Protein 7MBJ (pdb70)

Secondary structure (DSSP, 8-state):
--B------HHHHHHHHHHHHTSTTTTTS-HHHHHHHHHH-EEEEE-TT-EEE-TTPBP-EEEEEEES-EEEEETTEEEEEE-TT-EESHHHHHTT-B-SSEEEESS-EEEEEEEHHHHHHHH-/-BPPP--HHHHHHHHHHHHTSTTGGGS-HHHHHHHHHH-EEEEE-TT-EEE-TTSBP-EEEEEEE--EEEEETTEEEEEE-SS-EESHHHHHHT-B--SEEEESS-EEEEEEEHHHHHHHHT--

B-factor: mean 23.17, std 13.6, range [8.7, 109.11]

Structure (mmCIF, N/CA/C/O backbone):
data_7MBJ
#
_entry.id   7MBJ
#
_cell.length_a   39.198
_cell.length_b   41.855
_cell.length_c   48.312
_cell.angle_alpha   94.739
_cell.angle_beta   113.664
_cell.angle_gamma   114.027
#
_symmetry.space_group_name_H-M   'P 1'
#
loop_
_entity.id
_entity.type
_entity.pdbx_description
1 polymer 'cGMP-dependent protein kinase 1'
2 water water
#
loop_
_atom_site.group_PDB
_atom_site.id
_atom_site.type_symbol
_atom_site.label_atom_id
_atom_site.label_alt_id
_atom_site.label_comp_id
_atom_site.label_asym_id
_atom_site.label_entity_id
_atom_site.label_seq_id
_atom_site.pdbx_PDB_ins_code
_atom_site.Cartn_x
_atom_site.Cartn_y
_atom_site.Cartn_z
_atom_site.occupancy
_atom_site.B_iso_or_equiv
_atom_site.auth_seq_id
_atom_site.auth_comp_id
_atom_site.auth_asym_id
_atom_site.auth_atom_id
_atom_site.pdbx_PDB_model_num
ATOM 1 N N . GLN A 1 1 ? 3.06022 9.56379 -1.26292 1.000 54.17886 79 GLN A N 1
ATOM 2 C CA . GLN A 1 1 ? 1.99131 9.65120 -0.27578 1.000 30.83628 79 GLN A CA 1
ATOM 3 C C . GLN A 1 1 ? 0.70923 9.03065 -0.82303 1.000 50.61575 79 GLN A C 1
ATOM 4 O O . GLN A 1 1 ? -0.34447 9.66253 -0.81630 1.000 33.15260 79 GLN A O 1
ATOM 6 N N . ALA A 1 2 ? 0.81483 7.78941 -1.29658 1.000 44.99141 80 ALA A N 1
ATOM 7 C CA . ALA A 1 2 ? -0.32864 7.10114 -1.88173 1.000 40.42543 80 ALA A CA 1
ATOM 8 C C . ALA A 1 2 ? -1.46070 6.98614 -0.87066 1.000 35.08028 80 ALA A C 1
ATOM 9 O O . ALA A 1 2 ? -1.23101 6.73164 0.31399 1.000 31.35834 80 ALA A O 1
ATOM 11 N N . PHE A 1 3 ? -2.68740 7.18353 -1.34996 1.000 32.81572 81 PHE A N 1
ATOM 12 C CA . PHE A 1 3 ? -3.87817 7.13448 -0.51292 1.000 31.97422 81 PHE A CA 1
ATOM 13 C C . PHE A 1 3 ? -5.10500 7.07075 -1.41034 1.000 30.06814 81 PHE A C 1
ATOM 14 O O . PHE A 1 3 ? -5.10603 7.61018 -2.52310 1.000 29.19299 81 PHE A O 1
ATOM 22 N N . ARG A 1 4 ? -6.14534 6.40130 -0.91954 1.000 28.34882 82 ARG A N 1
ATOM 23 C CA . ARG A 1 4 ? -7.41493 6.34678 -1.63223 1.000 26.68273 82 ARG A CA 1
ATOM 24 C C . ARG A 1 4 ? -8.51580 5.97475 -0.65386 1.000 22.65911 82 ARG A C 1
ATOM 25 O O . ARG A 1 4 ? -8.35614 5.03460 0.12647 1.000 23.94633 82 ARG A O 1
ATOM 33 N N . LYS A 1 5 ? -9.63630 6.68684 -0.71011 1.000 19.39621 83 LYS A N 1
ATOM 34 C CA . LYS A 1 5 ? -10.76984 6.37047 0.14852 1.000 17.45848 83 LYS A CA 1
ATOM 35 C C . LYS A 1 5 ? -11.71442 5.40997 -0.55275 1.000 16.10006 83 LYS A C 1
ATOM 36 O O . LYS A 1 5 ? -12.09507 5.64608 -1.70892 1.000 19.20782 83 LYS A O 1
ATOM 42 N N . PHE A 1 6 ? -12.11107 4.34781 0.15035 1.000 14.51792 84 PHE A N 1
ATOM 43 C CA . PHE A 1 6 ? -13.09550 3.38993 -0.33029 1.000 14.24016 84 PHE A CA 1
ATOM 44 C C . PHE A 1 6 ? -14.35602 3.51276 0.50928 1.000 15.56931 84 PHE A C 1
ATOM 45 O O . PHE A 1 6 ? -14.31023 3.37940 1.73371 1.000 15.29842 84 PHE A O 1
ATOM 53 N N . THR A 1 7 ? -15.48230 3.72995 -0.13806 1.000 17.43919 85 THR A N 1
ATOM 54 C CA . THR A 1 7 ? -16.74077 3.90790 0.56541 1.000 19.44821 85 THR A CA 1
ATOM 55 C C . THR A 1 7 ? -17.14520 2.58596 1.20403 1.000 18.70834 85 THR A C 1
ATOM 56 O O . THR A 1 7 ? -17.00641 1.52680 0.58954 1.000 20.97584 85 THR A O 1
ATOM 60 N N . LYS A 1 8 ? -17.62286 2.63877 2.45243 1.000 17.67684 86 LYS A N 1
ATOM 61 C CA . LYS A 1 8 ? -17.95441 1.40916 3.16567 1.000 17.59149 86 LYS A CA 1
ATOM 62 C C . LYS A 1 8 ? -19.00732 1.69259 4.23336 1.000 18.39178 86 LYS A C 1
ATOM 63 O O . LYS A 1 8 ? -19.26924 2.84570 4.58497 1.000 19.56035 86 LYS A O 1
ATOM 69 N N . SER A 1 9 ? -19.61487 0.62357 4.75267 1.000 18.00347 87 SER A N 1
ATOM 70 C CA . SER A 1 9 ? -20.69796 0.77380 5.72218 1.000 17.91957 87 SER A CA 1
ATOM 71 C C . SER A 1 9 ? -20.19840 1.24988 7.09377 1.000 17.84208 87 SER A C 1
ATOM 72 O O . SER A 1 9 ? -19.02825 1.11130 7.45622 1.000 16.33776 87 SER A O 1
ATOM 75 N N . GLU A 1 10 ? -21.12457 1.82052 7.86127 1.000 18.15997 88 GLU A N 1
ATOM 76 C CA . GLU A 1 10 ? -20.80513 2.22093 9.22608 1.000 18.32267 88 GLU A CA 1
ATOM 77 C C . GLU A 1 10 ? -20.37808 1.03076 10.0672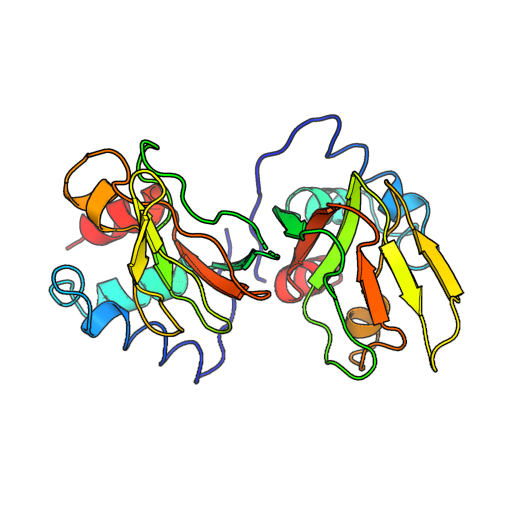5 1.000 15.98122 88 GLU A C 1
ATOM 78 O O . GLU A 1 10 ? -19.43060 1.13393 10.84527 1.000 15.70620 88 GLU A O 1
ATOM 84 N N . ARG A 1 11 ? -21.05865 -0.11097 9.92249 1.000 16.66578 89 ARG A N 1
ATOM 85 C CA . ARG A 1 11 ? -20.64056 -1.30217 10.65067 1.000 16.08309 89 ARG A CA 1
ATOM 86 C C . ARG A 1 11 ? -19.20402 -1.66592 10.30942 1.000 13.71467 89 ARG A C 1
ATOM 87 O O . ARG A 1 11 ? -18.44065 -2.05466 11.19151 1.000 12.98902 89 ARG A O 1
ATOM 95 N N . SER A 1 12 ? -18.81475 -1.55208 9.03508 1.000 13.38912 90 SER A N 1
ATOM 96 C CA . SER A 1 12 ? -17.44795 -1.90410 8.66130 1.000 13.46863 90 SER A CA 1
ATOM 97 C C . SER A 1 12 ? -16.43468 -0.92686 9.24089 1.000 12.08900 90 SER A C 1
ATOM 98 O O . SER A 1 12 ? -15.35053 -1.34002 9.66298 1.000 11.39358 90 SER A O 1
ATOM 101 N N A LYS A 1 13 ? -16.75490 0.36792 9.25888 0.472 12.06934 91 LYS A N 1
ATOM 102 N N B LYS A 1 13 ? -16.75325 0.36849 9.25755 0.528 12.11186 91 LYS A N 1
ATOM 103 C CA A LYS A 1 13 ? -15.85644 1.32799 9.89763 0.472 12.72680 91 LYS A CA 1
ATOM 104 C CA B LYS A 1 13 ? -15.85249 1.32599 9.89800 0.528 12.64481 91 LYS A CA 1
ATOM 105 C C A LYS A 1 13 ? -15.65801 1.00277 11.37176 0.472 11.39314 91 LYS A C 1
ATOM 106 C C B LYS A 1 13 ? -15.65658 1.00197 11.37266 0.528 11.28062 91 LYS A C 1
ATOM 107 O O A LYS A 1 13 ? -14.52465 1.01903 11.86945 0.472 11.34330 91 LYS A O 1
ATOM 108 O O B LYS A 1 13 ? -14.52357 1.01830 11.87150 0.528 11.28370 91 LYS A O 1
ATOM 119 N N . ASP A 1 14 ? -16.75121 0.69320 12.08062 1.000 12.04053 92 ASP A N 1
ATOM 120 C CA . ASP A 1 14 ? -16.65015 0.34704 13.49941 1.000 11.59983 92 ASP A CA 1
ATOM 121 C C . ASP A 1 14 ? -15.80770 -0.91459 13.68941 1.000 10.62145 92 ASP A C 1
ATOM 122 O O . ASP A 1 14 ? -15.01202 -1.01091 14.62985 1.000 11.66045 92 ASP A O 1
ATOM 127 N N . LEU A 1 15 ? -15.96571 -1.89566 12.80039 1.000 11.20101 93 LEU A N 1
ATOM 128 C CA . LEU A 1 15 ? -15.21377 -3.14480 12.90605 1.000 12.14653 93 LEU A CA 1
ATOM 129 C C . LEU A 1 15 ? -13.71097 -2.89413 12.75130 1.000 11.06297 93 LEU A C 1
ATOM 130 O O . LEU A 1 15 ? -12.88976 -3.46342 13.47885 1.000 11.29342 93 LEU A O 1
ATOM 135 N N . ILE A 1 16 ? -13.32906 -2.07908 11.76499 1.000 9.97854 94 ILE A N 1
ATOM 136 C CA . ILE A 1 16 ? -11.91779 -1.77033 11.55260 1.000 9.89342 94 ILE A CA 1
ATOM 137 C C . ILE A 1 16 ? -11.33713 -1.04093 12.77071 1.000 10.26127 94 ILE A C 1
ATOM 138 O O . ILE A 1 16 ? -10.23776 -1.35284 13.24029 1.000 10.91187 94 ILE A O 1
ATOM 143 N N . LYS A 1 17 ? -12.07028 -0.04976 13.28243 1.000 10.91993 95 LYS A N 1
ATOM 144 C CA A LYS A 1 17 ? -11.61852 0.66349 14.46862 0.806 12.77256 95 LYS A CA 1
ATOM 145 C CA B LYS A 1 17 ? -11.63547 0.66822 14.47774 0.194 11.89575 95 LYS A CA 1
ATOM 146 C C . LYS A 1 17 ? -11.45361 -0.27682 15.66168 1.000 12.13081 95 LYS A C 1
ATOM 147 O O . LYS A 1 17 ? -10.44452 -0.21209 16.37102 1.000 12.61358 95 LYS A O 1
ATOM 158 N N . GLU A 1 18 ? -12.42974 -1.17044 15.89520 1.000 12.75318 96 GLU A N 1
ATOM 159 C CA . GLU A 1 18 ? -12.30086 -2.11752 17.00961 1.000 13.09924 96 GLU A CA 1
ATOM 160 C C . GLU A 1 18 ? -11.07340 -3.00288 16.83799 1.000 12.87250 96 GLU A C 1
ATOM 161 O O . GLU A 1 18 ? -10.34583 -3.27924 17.81095 1.000 13.57382 96 GLU A O 1
ATOM 167 N N . ALA A 1 19 ? -10.80713 -3.42787 15.60493 1.000 12.44108 97 ALA A N 1
ATOM 168 C CA . ALA A 1 19 ? -9.66149 -4.29165 15.36575 1.000 12.85627 97 ALA A CA 1
ATOM 169 C C . ALA A 1 19 ? -8.35183 -3.56577 15.63816 1.000 12.38126 97 ALA A C 1
ATOM 170 O O . ALA A 1 19 ? -7.42583 -4.13337 16.23873 1.000 14.47682 97 ALA A O 1
ATOM 172 N N . ILE A 1 20 ? -8.24974 -2.31252 15.21503 1.000 12.23319 98 ILE A N 1
ATOM 173 C CA . ILE A 1 20 ? -7.06504 -1.49750 15.48985 1.000 13.31514 98 ILE A CA 1
ATOM 174 C C . ILE A 1 20 ? -6.87044 -1.31943 16.99183 1.000 14.66012 98 ILE A C 1
ATOM 175 O O . ILE A 1 20 ? -5.77167 -1.52905 17.52899 1.000 15.08582 98 ILE A O 1
ATOM 180 N N . LEU A 1 21 ? -7.94127 -0.96515 17.69972 1.000 13.63270 99 LEU A N 1
ATOM 181 C CA . LEU A 1 21 ? -7.84003 -0.67219 19.12886 1.000 14.21710 99 LEU A CA 1
ATOM 182 C C . LEU A 1 21 ? -7.62017 -1.92595 19.96045 1.000 16.00168 99 LEU A C 1
ATOM 183 O O . LEU A 1 21 ? -7.22779 -1.83023 21.12718 1.000 17.65675 99 LEU A O 1
ATOM 188 N N . ASP A 1 22 ? -7.85249 -3.10121 19.38962 1.000 14.85400 100 ASP A N 1
ATOM 189 C CA . ASP A 1 22 ? -7.65470 -4.35238 20.09036 1.000 19.22791 100 ASP A CA 1
ATOM 190 C C . ASP A 1 22 ? -6.25297 -4.91481 19.89666 1.000 18.51808 100 ASP A C 1
ATOM 191 O O . ASP A 1 22 ? -5.90340 -5.90196 20.55701 1.000 23.65915 100 ASP A O 1
ATOM 196 N N . ASN A 1 2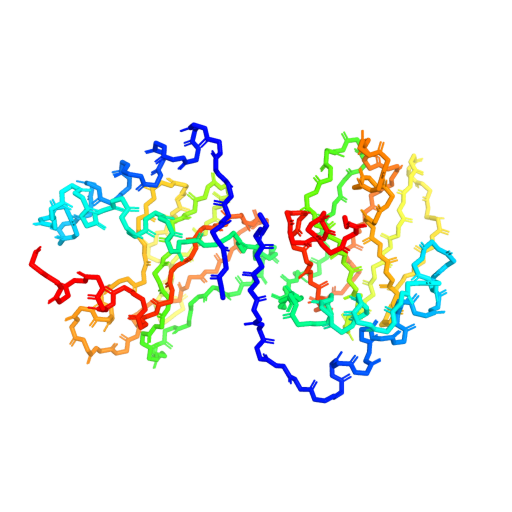3 ? -5.42645 -4.28901 19.06322 1.000 16.53407 101 ASN A N 1
ATOM 197 C CA . ASN A 1 23 ? -4.09869 -4.79856 18.74887 1.000 19.45583 101 ASN A CA 1
ATOM 198 C C . ASN A 1 23 ? 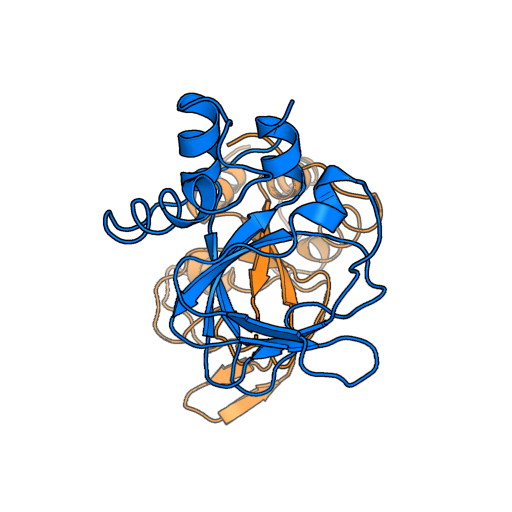-3.01984 -3.91322 19.37449 1.000 18.91942 101 ASN A C 1
ATOM 199 O O . ASN A 1 23 ? -2.97761 -2.70307 19.12040 1.000 18.27744 101 ASN A O 1
ATOM 204 N N . ASP A 1 24 ? -2.10758 -4.52741 20.11727 1.000 21.06421 102 ASP A N 1
ATOM 205 C CA . ASP A 1 24 ? -1.14575 -3.73796 20.87438 1.000 21.78811 102 ASP A CA 1
ATOM 206 C C . ASP A 1 24 ? -0.19404 -2.96136 19.97149 1.000 22.13575 102 ASP A C 1
ATOM 207 O O . ASP A 1 24 ? 0.38393 -1.95155 20.39457 1.000 24.24939 102 ASP A O 1
ATOM 212 N N . PHE A 1 25 ? 0.00244 -3.40978 18.73344 1.000 21.29272 103 PHE A N 1
ATOM 213 C CA . PHE A 1 25 ? 0.92744 -2.69309 17.86909 1.000 20.81230 103 PHE A CA 1
ATOM 214 C C . PHE A 1 25 ? 0.27328 -1.48486 17.22509 1.000 20.97967 103 PHE A C 1
ATOM 215 O O . PHE A 1 25 ? 0.97375 -0.56513 16.78686 1.000 28.18651 103 PHE A O 1
ATOM 223 N N . MET A 1 26 ? -1.05067 -1.43880 17.20109 1.000 17.40487 104 MET A N 1
ATOM 224 C CA A MET A 1 26 ? -1.77991 -0.39505 16.49771 0.670 19.24643 104 MET A CA 1
ATOM 225 C CA B MET A 1 26 ? -1.73118 -0.35690 16.51194 0.330 18.54777 104 MET A CA 1
ATOM 226 C C . MET A 1 26 ? -2.64699 0.48092 17.38213 1.000 17.46072 104 MET A C 1
ATOM 227 O O . MET A 1 26 ? -3.10521 1.53809 16.92522 1.000 18.99949 104 MET A O 1
ATOM 236 N N . LYS A 1 27 ? -2.89269 0.08212 18.62502 1.000 17.38477 105 LYS A N 1
ATOM 237 C CA . LYS A 1 27 ? -3.94653 0.74092 19.37981 1.000 15.14149 105 LYS A CA 1
ATOM 238 C C . LYS A 1 27 ? -3.58137 2.13074 19.88682 1.000 19.61735 105 LYS A C 1
ATOM 239 O O . LYS A 1 27 ? -4.48232 2.82559 20.36094 1.000 20.04227 105 LYS A O 1
ATOM 245 N N . ASN A 1 28 ? -2.33460 2.57162 19.76888 1.000 18.14860 106 ASN A N 1
ATOM 246 C CA . ASN A 1 28 ? -1.96077 3.90857 20.20390 1.000 20.00310 106 ASN A CA 1
ATOM 247 C C . ASN A 1 28 ? -1.89532 4.91843 19.06333 1.000 18.33164 106 ASN A C 1
ATOM 248 O O . ASN A 1 28 ? -1.43669 6.04070 19.25876 1.000 20.78186 106 ASN A O 1
ATOM 253 N N . LEU A 1 29 ? -2.32425 4.53152 17.87285 1.000 18.79336 107 LEU A N 1
ATOM 254 C CA . LEU A 1 29 ? -2.37537 5.46926 16.75954 1.000 19.44188 107 LEU A CA 1
ATOM 255 C C . LEU A 1 29 ? -3.26648 6.65305 17.09077 1.000 19.54677 107 LEU A C 1
ATOM 256 O O . LEU A 1 29 ? -4.23059 6.54327 17.85879 1.000 19.17157 107 LEU A O 1
ATOM 261 N N . GLU A 1 30 ? -2.90500 7.81299 16.55606 1.000 16.89006 108 GLU A N 1
ATOM 262 C CA . GLU A 1 30 ? -3.76749 8.96584 16.71458 1.000 18.68802 108 GLU A CA 1
ATOM 263 C C . GLU A 1 30 ? -5.07848 8.72873 15.98579 1.000 16.69275 108 GLU A C 1
ATOM 264 O O . GLU A 1 30 ? -5.14123 8.00560 14.98807 1.000 16.05100 108 GLU A O 1
ATOM 270 N N . LEU A 1 31 ? -6.13347 9.36709 16.48464 1.000 19.08356 109 LEU A N 1
ATOM 271 C CA . LEU A 1 31 ? -7.44245 9.24145 15.85445 1.000 19.32261 109 LEU A CA 1
ATOM 272 C C . LEU A 1 31 ? -7.40716 9.51742 14.35718 1.000 15.62953 109 LEU A C 1
ATOM 273 O O . LEU A 1 31 ? -8.04185 8.79139 13.58255 1.000 17.74043 109 LEU A O 1
ATOM 278 N N . SER A 1 32 ? -6.66133 10.54426 13.92483 1.000 18.32190 110 SER A N 1
ATOM 279 C CA . SER A 1 32 ? -6.58562 10.85027 12.48975 1.000 20.99531 110 SER A CA 1
ATOM 280 C C . SER A 1 32 ? -5.98834 9.69515 11.68788 1.000 16.50830 110 SER A C 1
ATOM 281 O O . SER A 1 32 ? -6.42283 9.40643 10.55936 1.000 17.10709 110 SER A O 1
ATOM 284 N N . GLN A 1 33 ? -4.96664 9.04479 12.23952 1.000 14.63883 111 GLN A N 1
ATOM 285 C CA . GLN A 1 33 ? -4.39355 7.86658 11.59099 1.000 14.84686 111 GLN A CA 1
ATOM 286 C C . GLN A 1 33 ? -5.38143 6.71532 11.54383 1.000 13.01807 111 GLN A C 1
ATOM 287 O O . GLN A 1 33 ? -5.47479 6.01598 10.52395 1.000 13.18979 111 GLN A O 1
ATOM 293 N N . ILE A 1 34 ? -6.11968 6.49171 12.62923 1.000 14.11973 112 ILE A N 1
ATOM 294 C CA . ILE A 1 34 ? -7.14045 5.44863 12.65603 1.000 15.18981 112 ILE A CA 1
ATOM 295 C C . ILE A 1 34 ? -8.15166 5.68009 11.54571 1.000 14.30620 112 ILE A C 1
ATOM 296 O O . ILE A 1 34 ? -8.47633 4.77025 10.77390 1.000 14.67835 112 ILE A O 1
ATOM 301 N N . GLN A 1 35 ? -8.62042 6.91487 11.41099 1.000 14.51077 113 GLN A N 1
ATOM 302 C CA . GLN A 1 35 ? -9.59494 7.21437 10.37213 1.000 15.97052 113 GLN A CA 1
ATOM 303 C C . GLN A 1 35 ? -9.01295 7.05712 8.96472 1.000 14.05755 113 GLN A C 1
ATOM 304 O O . GLN A 1 35 ? -9.70796 6.60156 8.04012 1.000 15.43352 113 GLN A O 1
ATOM 310 N N . GLU A 1 36 ? -7.75668 7.45014 8.77339 1.000 14.60346 114 GLU A N 1
ATOM 311 C CA . GLU A 1 36 ? -7.12501 7.28101 7.46975 1.000 15.03932 114 GLU A CA 1
ATOM 312 C C . GLU A 1 36 ? -7.02012 5.80729 7.09969 1.000 14.31844 114 GLU A C 1
ATOM 313 O O . GLU A 1 36 ? -7.26448 5.42953 5.95214 1.000 15.33017 114 GLU A O 1
ATOM 319 N N . ILE A 1 37 ? -6.67864 4.95555 8.07275 1.000 13.23468 115 ILE A N 1
ATOM 320 C CA . ILE A 1 37 ? -6.64255 3.52198 7.81186 1.000 12.67160 115 ILE A CA 1
ATOM 321 C C . ILE A 1 37 ? -8.01836 3.02606 7.43093 1.000 11.09849 115 ILE A C 1
ATOM 322 O O . ILE A 1 37 ? -8.18107 2.31061 6.42832 1.000 11.67850 115 ILE A O 1
ATOM 327 N N . VAL A 1 38 ? -9.03686 3.40635 8.19796 1.000 12.82874 116 VAL A N 1
ATOM 328 C CA . VAL A 1 38 ? -10.41440 3.01984 7.89133 1.000 13.16241 116 VAL A CA 1
ATOM 329 C C . VAL A 1 38 ? -10.75702 3.36964 6.44551 1.000 13.29726 116 VAL A C 1
ATOM 330 O O . VAL A 1 38 ? -11.32904 2.55759 5.70595 1.000 13.26318 116 VAL A O 1
ATOM 334 N N . ASP A 1 39 ? -10.40496 4.58434 6.01517 1.000 14.12520 117 ASP A N 1
ATOM 335 C CA . ASP A 1 39 ? -10.74997 5.03424 4.67834 1.000 15.39163 117 ASP A CA 1
ATOM 336 C C . ASP A 1 39 ? -9.99058 4.27279 3.61038 1.000 12.70706 117 ASP A C 1
ATOM 337 O O . ASP A 1 39 ? -10.57182 3.97960 2.55472 1.000 14.30746 117 ASP A O 1
ATOM 342 N N . CYS A 1 40 ? -8.70398 3.95195 3.82424 1.000 12.77690 118 CYS A N 1
ATOM 343 C CA A CYS A 1 40 ? -7.90940 3.27701 2.80130 0.621 13.41265 118 CYS A CA 1
ATOM 344 C CA B CYS A 1 40 ? -7.92548 3.24667 2.78967 0.379 13.79844 118 CYS A CA 1
ATOM 345 C C . CYS A 1 40 ? -8.16168 1.77130 2.70338 1.000 11.80986 118 CYS A C 1
ATOM 346 O O . CYS A 1 40 ? -7.66242 1.13031 1.75419 1.000 13.13057 118 CYS A O 1
ATOM 351 N N . MET A 1 41 ? -8.87566 1.19433 3.63474 1.000 11.12604 119 MET A N 1
ATOM 352 C CA A MET A 1 41 ? -9.16651 -0.22832 3.60015 0.653 10.69473 119 MET A CA 1
ATOM 353 C CA B MET A 1 41 ? -9.14101 -0.22856 3.57848 0.347 9.46660 119 MET A CA 1
ATOM 354 C C . MET A 1 41 ? -10.17048 -0.53374 2.49756 1.000 10.07829 119 MET A C 1
ATOM 355 O O . MET A 1 41 ? -11.11679 0.20687 2.29211 1.000 11.41416 119 MET A O 1
ATOM 364 N N . TYR A 1 42 ? -9.98948 -1.66048 1.81673 1.000 10.23390 120 TYR A N 1
ATOM 365 C CA . TYR A 1 42 ? -10.88516 -2.09729 0.75611 1.000 9.72754 120 TYR A CA 1
ATOM 366 C C . TYR A 1 42 ? -11.21626 -3.56560 0.98011 1.000 8.69632 120 TYR A C 1
ATOM 367 O O . TYR A 1 42 ? -10.49029 -4.27519 1.69342 1.000 9.19684 120 TYR A O 1
ATOM 376 N N . PRO A 1 43 ? -12.33412 -4.03781 0.44105 1.000 9.78825 121 PRO A N 1
ATOM 377 C CA . PRO A 1 43 ? -12.78599 -5.38879 0.78473 1.000 10.94806 121 PRO A CA 1
ATOM 378 C C . PRO A 1 43 ? -12.09840 -6.44487 -0.06708 1.000 8.88698 121 PRO A C 1
ATOM 379 O O . PRO A 1 43 ? -11.81551 -6.23140 -1.25163 1.000 10.89695 121 PRO A O 1
ATOM 383 N N . VAL A 1 44 ? -11.87431 -7.62544 0.51193 1.000 9.84524 122 VAL A N 1
ATOM 384 C CA . VAL A 1 44 ? -11.31781 -8.77150 -0.20443 1.000 9.80255 122 VAL A CA 1
ATOM 385 C C . VAL A 1 44 ? -12.06078 -10.00603 0.26704 1.000 10.37808 122 VAL A C 1
ATOM 386 O O . VAL A 1 44 ? -12.39599 -10.11540 1.45026 1.000 11.52828 122 VAL A O 1
ATOM 390 N N . GLU A 1 45 ? -12.25810 -10.96760 -0.61273 1.000 11.63670 123 GLU A N 1
ATOM 391 C CA . GLU A 1 45 ? -12.88808 -12.24062 -0.29323 1.000 11.57218 123 GLU A CA 1
ATOM 392 C C . GLU A 1 45 ? -11.93735 -13.36505 -0.67196 1.000 10.57407 123 GLU A C 1
ATOM 393 O O . GLU A 1 45 ? -11.32182 -13.31440 -1.75990 1.000 11.18248 123 GLU A O 1
ATOM 399 N N . TYR A 1 46 ? -11.84478 -14.40013 0.16825 1.000 12.98156 124 TYR A N 1
ATOM 400 C CA . TYR A 1 46 ? -11.07224 -15.60626 -0.11592 1.000 14.0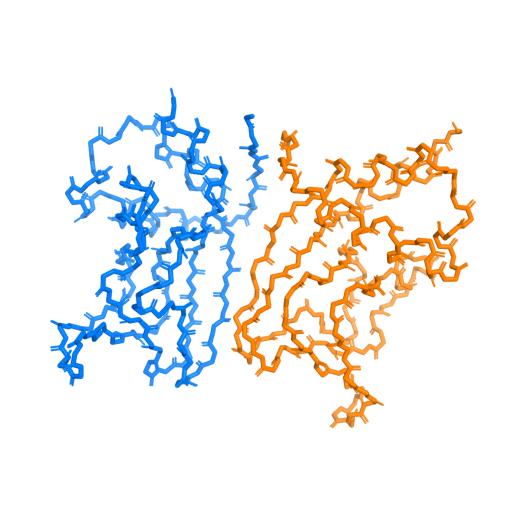5571 124 TYR A CA 1
ATOM 401 C C . TYR A 1 46 ? -11.97624 -16.80422 0.12646 1.000 13.90728 124 TYR A C 1
ATOM 402 O O . TYR A 1 46 ? -12.58325 -16.92481 1.19943 1.000 14.77372 124 TYR A O 1
ATOM 411 N N . GLY A 1 47 ? -12.03549 -17.71429 -0.83971 1.000 13.94528 125 GLY A N 1
ATOM 412 C CA . GLY A 1 47 ? -12.77292 -18.93477 -0.62665 1.000 15.63885 125 GLY A CA 1
ATOM 413 C C . GLY A 1 47 ? -12.13443 -19.82716 0.41861 1.000 16.68197 125 GLY A C 1
ATOM 414 O O . GLY A 1 47 ? -10.96820 -19.69633 0.78880 1.000 16.20657 125 GLY A O 1
ATOM 415 N N . LYS A 1 48 ? -12.94932 -20.73820 0.91627 1.000 18.42845 126 LYS A N 1
ATOM 416 C CA . LYS A 1 48 ? -12.52364 -21.70838 1.91215 1.000 20.70830 126 LYS A CA 1
ATOM 417 C C . LYS A 1 48 ? -11.28723 -22.47019 1.41352 1.000 20.73955 126 LYS A C 1
ATOM 418 O O . LYS A 1 48 ? -11.11611 -22.70424 0.20777 1.000 21.52769 126 LYS A O 1
ATOM 424 N N . ASP A 1 49 ? -10.41997 -22.87000 2.36424 1.000 22.31983 127 ASP A N 1
ATOM 425 C CA . ASP A 1 49 ? -9.14219 -23.57865 2.09505 1.000 26.91857 127 ASP A CA 1
ATOM 426 C C . ASP A 1 49 ? -8.17014 -22.79523 1.22158 1.000 24.97008 127 ASP A C 1
ATOM 427 O O . ASP A 1 49 ? -7.48715 -23.37018 0.37161 1.000 31.12975 127 ASP A O 1
ATOM 432 N N . SER A 1 50 ? -8.07555 -21.49449 1.43742 1.000 18.52127 128 SER A N 1
ATOM 433 C CA . SER A 1 50 ? -7.19784 -20.64581 0.64900 1.000 18.25923 128 SER A CA 1
ATOM 434 C C . SER A 1 50 ? -6.18814 -19.97119 1.55442 1.000 18.38339 128 SER A C 1
ATOM 435 O O . SER A 1 50 ? -6.54973 -19.42301 2.60084 1.000 17.18833 128 SER A O 1
ATOM 438 N N . CYS A 1 51 ? -4.93191 -19.98804 1.14572 1.000 17.47926 129 CYS A N 1
ATOM 439 C CA A CYS A 1 51 ? -3.89672 -19.27146 1.88185 0.775 18.36428 129 CYS A CA 1
ATOM 440 C CA B CYS A 1 51 ? -3.88542 -19.28255 1.86586 0.225 19.20132 129 CYS A CA 1
ATOM 441 C C . CYS A 1 51 ? -3.96298 -17.79020 1.52969 1.000 15.59737 129 CYS A C 1
ATOM 442 O O . CYS A 1 51 ? -3.89833 -17.40716 0.35069 1.000 16.96446 129 CYS A O 1
ATOM 447 N N . ILE A 1 52 ? -4.13742 -16.95723 2.54375 1.000 14.71946 130 ILE A N 1
ATOM 448 C CA . ILE A 1 52 ? -4.11982 -15.51063 2.38225 1.000 13.50297 130 ILE A CA 1
ATOM 449 C C . ILE A 1 52 ? -2.69265 -15.00660 2.29804 1.000 14.20394 130 ILE A C 1
ATOM 450 O O . ILE A 1 52 ? -2.33313 -14.25832 1.37043 1.000 15.97932 130 ILE A O 1
ATOM 455 N N . ILE A 1 53 ? -1.85913 -15.43115 3.25641 1.000 15.27208 131 ILE A N 1
ATOM 456 C CA . ILE A 1 53 ? -0.43478 -15.16470 3.23775 1.000 16.85821 131 ILE A CA 1
ATOM 457 C C . ILE A 1 53 ? 0.27716 -16.43769 3.67443 1.000 18.32538 131 ILE A C 1
ATOM 458 O O . ILE A 1 53 ? -0.27511 -17.28374 4.39066 1.000 19.22526 131 ILE A O 1
ATOM 463 N N . LYS A 1 54 ? 1.50810 -16.58360 3.22975 1.000 20.04079 132 LYS A N 1
ATOM 464 C CA . LYS A 1 54 ? 2.29562 -17.75294 3.57216 1.000 22.31418 132 LYS A CA 1
ATOM 465 C C . LYS A 1 54 ? 3.54341 -17.33571 4.32668 1.000 24.41773 132 LYS A C 1
ATOM 466 O O . LYS A 1 54 ? 4.16885 -16.31967 3.99888 1.000 25.14739 132 LYS A O 1
ATOM 468 N N . GLU A 1 55 ? 3.90964 -18.14471 5.31542 1.000 24.94652 133 GLU A N 1
ATOM 469 C CA . GLU A 1 55 ? 5.14750 -17.90212 6.04062 1.000 26.79550 133 GLU A CA 1
ATOM 470 C C . GLU A 1 55 ? 6.31867 -17.83114 5.07549 1.000 33.12780 133 GLU A C 1
ATOM 471 O O . GLU A 1 55 ? 6.42328 -18.62172 4.13627 1.000 30.04885 133 GLU A O 1
ATOM 477 N N . GLY A 1 56 ? 7.17945 -16.84222 5.29066 1.000 29.11821 134 GLY A N 1
ATOM 478 C CA . GLY A 1 56 ? 8.31807 -16.60667 4.44117 1.000 33.62990 134 GLY A CA 1
ATOM 479 C C . GLY A 1 56 ? 8.10134 -15.61394 3.32506 1.000 30.43370 134 GLY A C 1
ATOM 480 O O . GLY A 1 56 ? 9.07638 -15.22484 2.67124 1.000 35.23401 134 GLY A O 1
ATOM 481 N N . ASP A 1 57 ? 6.86826 -15.18988 3.07558 1.000 26.40963 135 ASP A N 1
ATOM 482 C CA . ASP A 1 57 ? 6.59935 -14.24702 2.00444 1.000 28.14993 135 ASP A CA 1
ATOM 483 C C . ASP A 1 57 ? 6.83025 -12.81841 2.47149 1.000 31.03028 135 ASP A C 1
ATOM 484 O O . ASP A 1 57 ? 6.70911 -12.51068 3.65276 1.000 24.80475 135 ASP A O 1
ATOM 489 N N . VAL A 1 58 ? 7.14201 -11.94016 1.51821 1.000 26.22351 136 VAL A N 1
ATOM 490 C CA . VAL A 1 58 ? 7.21263 -10.50753 1.78374 1.000 28.57691 136 VAL A CA 1
ATOM 491 C C . VAL A 1 58 ? 5.80920 -9.96775 2.03397 1.000 26.59037 136 VAL A C 1
ATOM 492 O O . VAL A 1 58 ? 4.82698 -10.45648 1.46976 1.000 23.39841 136 VAL A O 1
ATOM 496 N N . GLY A 1 59 ? 5.71040 -8.95166 2.89048 1.000 25.11260 137 GLY A N 1
ATOM 497 C CA . GLY A 1 59 ? 4.41231 -8.36458 3.20692 1.000 22.81131 137 GLY A CA 1
ATOM 498 C C . GLY A 1 59 ? 3.93666 -7.40333 2.11940 1.000 21.01790 137 GLY A C 1
ATOM 499 O O . GLY A 1 59 ? 4.72222 -6.67774 1.51289 1.000 25.79085 137 GLY A O 1
ATOM 500 N N . SER A 1 60 ? 2.63099 -7.40368 1.86855 1.000 18.87864 138 SER A N 1
ATOM 501 C CA . SER A 1 60 ? 2.06570 -6.46116 0.90338 1.000 16.68576 138 SER A CA 1
ATOM 502 C C . SER A 1 60 ? 0.81270 -5.75835 1.39891 1.000 18.34473 138 SER A C 1
ATOM 503 O O . SER A 1 60 ? 0.52311 -4.66079 0.90562 1.000 20.76227 138 SER A O 1
ATOM 506 N N . LEU A 1 61 ? 0.05905 -6.35230 2.32538 1.000 13.25469 139 LEU A N 1
ATOM 507 C CA . LEU A 1 61 ? -1.17681 -5.75794 2.83998 1.000 12.97361 139 LEU A CA 1
ATOM 508 C C . LEU A 1 61 ? -1.26636 -5.95911 4.34737 1.000 11.03726 139 LEU A C 1
ATOM 509 O O . LEU A 1 61 ? -0.66381 -6.87822 4.88955 1.000 12.92475 139 LEU A O 1
ATOM 514 N N . VAL A 1 62 ? -2.05125 -5.11393 5.00237 1.000 10.78870 140 VAL A N 1
ATOM 515 C CA . VAL A 1 62 ? -2.46310 -5.34950 6.38765 1.000 10.39020 140 VAL A CA 1
ATOM 516 C C . VAL A 1 62 ? -3.94814 -5.68651 6.34214 1.000 10.65838 140 VAL A C 1
ATOM 517 O O . VAL A 1 62 ? -4.71237 -5.05504 5.58370 1.000 11.48779 140 VAL A O 1
ATOM 521 N N . TYR A 1 63 ? -4.34950 -6.73009 7.05946 1.000 10.12989 141 TYR A N 1
ATOM 522 C CA . TYR A 1 63 ? -5.66979 -7.34917 6.95464 1.000 9.26647 141 TYR A CA 1
ATOM 523 C C . TYR A 1 63 ? -6.45831 -7.21309 8.25317 1.000 9.85761 141 TYR A C 1
ATOM 524 O O . TYR A 1 63 ? -5.90106 -7.40097 9.35231 1.000 10.67389 141 TYR A O 1
ATOM 533 N N . VAL A 1 64 ? -7.76895 -7.01047 8.13762 1.000 10.76892 142 VAL A N 1
ATOM 534 C CA . VAL A 1 64 ? -8.69684 -7.03557 9.26428 1.000 10.71790 142 VAL A CA 1
ATOM 535 C C . VAL A 1 64 ? -9.84380 -7.97316 8.90728 1.000 9.72142 142 VAL A C 1
ATOM 536 O O . VAL A 1 64 ? -10.52775 -7.76905 7.89848 1.000 10.25820 142 VAL A O 1
ATOM 540 N N . MET A 1 65 ? -10.05754 -9.01098 9.70878 1.000 11.92902 143 MET A N 1
ATOM 541 C CA . MET A 1 65 ? -11.11841 -9.97164 9.43746 1.000 12.36708 143 MET A CA 1
ATOM 542 C C . MET A 1 65 ? -12.50306 -9.34538 9.59601 1.000 13.11044 143 MET A C 1
ATOM 543 O O . MET A 1 65 ? -12.78434 -8.65622 10.58381 1.000 13.19577 143 MET A O 1
ATOM 548 N N . GLU A 1 66 ? -13.38887 -9.64149 8.63673 1.000 13.33716 144 GLU A N 1
ATOM 549 C CA . GLU A 1 66 ? -14.77908 -9.19635 8.62933 1.000 14.08977 144 GLU A CA 1
ATOM 550 C C . GLU A 1 66 ? -15.77467 -10.32882 8.83437 1.000 14.60646 144 GLU A C 1
ATOM 551 O O . GLU A 1 66 ? -16.68747 -10.20125 9.65011 1.000 19.37796 144 GLU A O 1
ATOM 557 N N . ASP A 1 67 ? -15.61861 -11.46217 8.14576 1.000 15.16850 145 ASP A N 1
ATOM 558 C CA . ASP A 1 67 ? -16.53702 -12.58430 8.28027 1.000 16.29473 145 ASP A CA 1
ATOM 559 C C . ASP A 1 67 ? -15.76548 -13.86479 8.03270 1.000 15.51038 145 ASP A C 1
ATOM 560 O O . ASP A 1 67 ? -14.85830 -13.89545 7.18614 1.000 15.73921 145 ASP A O 1
ATOM 565 N N . GLY A 1 68 ? -16.13725 -14.91766 8.73313 1.000 16.12270 146 GLY A N 1
ATOM 566 C CA . GLY A 1 68 ? -15.44547 -16.17679 8.60910 1.000 16.71468 146 GLY A CA 1
ATOM 567 C C . GLY A 1 68 ? -14.31669 -16.31811 9.59590 1.000 17.08374 146 GLY A C 1
ATOM 568 O O . GLY A 1 68 ? -14.20857 -15.57305 10.57921 1.000 19.44925 146 GLY A O 1
ATOM 569 N N . LYS A 1 69 ? -13.50156 -17.33317 9.36556 1.000 16.54030 147 LYS A N 1
ATOM 570 C CA . LYS A 1 69 ? -12.46528 -17.72133 10.30349 1.000 16.84566 147 LYS A CA 1
ATOM 571 C C . LYS A 1 69 ? -11.25005 -18.19249 9.54095 1.000 17.75499 147 LYS A C 1
ATOM 572 O O . LYS A 1 69 ? -11.37064 -18.84708 8.49890 1.000 16.00555 147 LYS A O 1
ATOM 578 N N . VAL A 1 70 ? -10.08582 -17.81170 10.03860 1.000 15.49071 148 VAL A N 1
ATOM 579 C CA . VAL A 1 70 ? -8.80512 -18.24129 9.50848 1.000 15.78634 148 VAL A CA 1
ATOM 580 C C . VAL A 1 70 ? -8.04816 -18.97361 10.61372 1.000 22.72721 148 VAL A C 1
ATOM 581 O O . VAL A 1 70 ? -8.25313 -18.75685 11.82063 1.000 16.58820 148 VAL A O 1
ATOM 585 N N . GLU A 1 71 ? -7.16173 -19.85379 10.18649 1.000 16.85189 149 GLU A N 1
ATOM 586 C CA . GLU A 1 71 ? -6.21769 -20.51998 11.07324 1.000 17.36285 149 GLU A CA 1
ATOM 587 C C . GLU A 1 71 ? -4.85294 -19.92739 10.78638 1.000 16.59414 149 GLU A C 1
ATOM 588 O O . GLU A 1 71 ? -4.49973 -19.70652 9.61741 1.000 21.59719 149 GLU A O 1
ATOM 594 N N . VAL A 1 72 ? -4.11203 -19.62616 11.84171 1.000 18.12466 150 VAL A N 1
ATOM 595 C CA . VAL A 1 72 ? -2.74533 -19.14698 11.71613 1.000 16.96428 150 VAL A CA 1
ATOM 596 C C . VAL A 1 72 ? -1.85870 -20.32409 12.07520 1.000 18.90321 150 VAL A C 1
ATOM 597 O O . VAL A 1 72 ? -2.02839 -20.94075 13.13862 1.000 18.89741 150 VAL A O 1
ATOM 601 N N . THR A 1 73 ? -0.92641 -20.66462 11.20203 1.000 17.88115 151 THR A N 1
ATOM 602 C CA . THR A 1 73 ? -0.07231 -21.81456 11.45158 1.000 21.79435 151 THR A CA 1
ATOM 603 C C . THR A 1 73 ? 1.37691 -21.41829 11.26651 1.000 20.42401 151 THR A C 1
ATOM 604 O O . THR A 1 73 ? 1.69784 -20.43013 10.60454 1.000 21.30221 151 THR A O 1
ATOM 608 N N A LYS A 1 74 ? 2.24658 -22.19498 11.89692 0.707 22.43625 152 LYS A N 1
ATOM 609 N N B LYS A 1 74 ? 2.25067 -22.20594 11.88844 0.293 22.44932 152 LYS A N 1
ATOM 610 C CA A LYS A 1 74 ? 3.67716 -22.07493 11.69954 0.707 23.67768 152 LYS A CA 1
ATOM 611 C CA B LYS A 1 74 ? 3.69351 -22.06243 11.76328 0.293 27.55294 152 LYS A CA 1
ATOM 612 C C A LYS A 1 74 ? 4.27361 -23.44220 11.98445 0.707 36.08209 152 LYS A C 1
ATOM 613 C C B LYS A 1 74 ? 4.30558 -23.42875 12.01852 0.293 26.68159 152 LYS A C 1
ATOM 614 O O A LYS A 1 74 ? 3.90073 -24.10232 12.96304 0.707 27.20692 152 LYS A O 1
ATOM 615 O O B LYS A 1 74 ? 3.97217 -24.07743 13.01607 0.293 27.30612 152 LYS A O 1
ATOM 626 N N . GLU A 1 75 ? 5.19422 -23.86238 11.12113 1.000 28.35962 153 GLU A N 1
ATOM 627 C CA . GLU A 1 75 ? 5.85075 -25.16276 11.25155 1.000 34.81932 153 GLU A CA 1
ATOM 628 C C . GLU A 1 75 ? 4.83799 -26.28547 11.45718 1.000 30.85027 153 GLU A C 1
ATOM 629 O O . GLU A 1 75 ? 5.06837 -27.22594 12.22459 1.000 33.59903 153 GLU A O 1
ATOM 635 N N . GLY A 1 76 ? 3.68376 -26.13277 10.81384 1.000 25.70811 154 GLY A N 1
ATOM 636 C CA . GLY A 1 76 ? 2.61523 -27.11110 10.83010 1.000 38.73951 154 GLY A CA 1
ATOM 637 C C . GLY A 1 76 ? 1.79773 -27.14815 12.09843 1.000 58.14021 154 GLY A C 1
ATOM 638 O O . GLY A 1 76 ? 0.96949 -28.05247 12.25692 1.000 39.71084 154 GLY A O 1
ATOM 639 N N . VAL A 1 77 ? 2.00001 -26.20591 13.01058 1.000 25.97849 155 VAL A N 1
ATOM 640 C CA . VAL A 1 77 ? 1.27196 -26.17735 14.27042 1.000 26.83381 155 VAL A CA 1
ATOM 641 C C . VAL A 1 77 ? 0.23066 -25.07808 14.16274 1.000 24.75026 155 VAL A C 1
ATOM 642 O O . VAL A 1 77 ? 0.55172 -23.95573 13.75877 1.000 23.44626 155 VAL A O 1
ATOM 646 N N . LYS A 1 78 ? -1.00024 -25.38140 14.55881 1.000 25.04395 156 LYS A N 1
ATOM 647 C CA . LYS A 1 78 ? -2.01810 -24.35072 14.67765 1.000 23.73415 156 LYS A CA 1
ATOM 648 C C . LYS A 1 78 ? -1.64148 -23.42775 15.82868 1.000 30.03765 156 LYS A C 1
ATOM 649 O O . LYS A 1 78 ? -1.52497 -23.86826 16.97942 1.000 26.95532 156 LYS A O 1
ATOM 651 N N . LEU A 1 79 ? -1.39916 -22.16042 15.50937 1.000 23.30095 157 LEU A N 1
ATOM 652 C CA . LEU A 1 79 ? -1.09563 -21.15614 16.51692 1.000 24.59538 157 LEU A CA 1
ATOM 653 C C . LEU A 1 79 ? -2.35827 -20.55169 17.10909 1.000 29.81738 157 LEU A C 1
ATOM 654 O O . LEU A 1 79 ? -2.39951 -20.25754 18.31145 1.000 28.48607 157 LEU A O 1
ATOM 659 N N . CYS A 1 80 ? -3.37556 -20.32607 16.27711 1.000 22.92433 158 CYS A N 1
ATOM 660 C CA . CYS A 1 80 ? -4.67286 -19.87391 16.75332 1.000 23.34940 158 CYS A CA 1
ATOM 661 C C . CYS A 1 80 ? -5.60527 -19.73274 15.56284 1.000 21.57599 158 CYS A C 1
ATOM 662 O O . CYS A 1 80 ? -5.22012 -19.89199 14.39287 1.000 21.43256 158 CYS A O 1
ATOM 665 N N . THR A 1 81 ? -6.86587 -19.50149 15.88743 1.000 22.29839 159 THR A N 1
ATOM 666 C CA . THR A 1 81 ? -7.81751 -19.11300 14.86377 1.000 21.23262 159 THR A CA 1
ATOM 667 C C . THR A 1 81 ? -8.25113 -17.68298 15.14389 1.000 21.52718 159 THR A C 1
ATOM 668 O O . THR A 1 81 ? -8.20264 -17.20972 16.28137 1.000 23.05454 159 THR A O 1
ATOM 672 N N . MET A 1 82 ? -8.65839 -17.00981 14.08849 1.000 20.47420 160 MET A N 1
ATOM 673 C CA . MET A 1 82 ? -8.87749 -15.57871 14.05702 1.000 20.86453 160 MET A CA 1
ATOM 674 C C . MET A 1 82 ? -10.22520 -15.38681 13.38398 1.000 21.30184 160 MET A C 1
ATOM 675 O O . MET A 1 82 ? -10.46041 -15.90821 12.28690 1.000 20.26194 160 MET A O 1
ATOM 680 N N . GLY A 1 83 ? -11.12481 -14.70123 14.05530 1.000 16.59125 161 GLY A N 1
ATOM 681 C CA . GLY A 1 83 ? -12.40845 -14.36569 13.49279 1.000 17.24607 161 GLY A CA 1
ATOM 682 C C . GLY A 1 83 ? -12.54992 -12.87962 13.32805 1.000 13.37007 161 GLY A C 1
ATOM 683 O O . GLY A 1 83 ? -11.56528 -12.13710 13.33741 1.000 15.15398 161 GLY A O 1
ATOM 684 N N . PRO A 1 84 ? -13.78414 -12.42427 13.12135 1.000 15.43950 162 PRO A N 1
ATOM 685 C CA . PRO A 1 84 ? -14.03646 -11.00379 12.88559 1.000 14.63881 162 PRO A CA 1
ATOM 686 C C . PRO A 1 84 ? -13.37759 -10.08621 13.90896 1.000 14.79421 162 PRO A C 1
ATOM 687 O O . PRO A 1 84 ? -13.37905 -10.35036 15.11904 1.000 17.04340 162 PRO A O 1
ATOM 691 N N . GLY A 1 85 ? -12.83346 -8.96759 13.41792 1.000 13.96422 163 GLY A N 1
ATOM 692 C CA . GLY A 1 85 ? -12.30328 -7.94395 14.29828 1.000 17.39437 163 GLY A CA 1
ATOM 693 C C . GLY A 1 85 ? -10.86505 -8.13471 14.69173 1.000 14.60473 163 GLY A C 1
ATOM 694 O O . GLY A 1 85 ? -10.40862 -7.47005 15.61882 1.000 18.66029 163 GLY A O 1
ATOM 695 N N . LYS A 1 86 ? -10.15226 -9.05040 14.04777 1.000 16.23603 164 LYS A N 1
ATOM 696 C CA . LYS A 1 86 ? -8.74714 -9.31476 14.31440 1.000 14.75303 164 LYS A CA 1
ATOM 697 C C . LYS A 1 86 ? -7.87063 -8.82646 13.16463 1.000 12.85561 164 LYS A C 1
ATOM 698 O O . LYS A 1 86 ? -8.20701 -9.01466 11.99225 1.000 12.16036 164 LYS A O 1
ATOM 704 N N . VAL A 1 87 ? -6.75499 -8.18014 13.48674 1.000 13.17133 165 VAL A N 1
ATOM 705 C CA A VAL A 1 87 ? -5.79445 -7.72848 12.48630 0.389 13.06542 165 VAL A CA 1
ATOM 706 C CA B VAL A 1 87 ? -5.75199 -7.69196 12.53521 0.611 14.58764 165 VAL A CA 1
ATOM 707 C C . VAL A 1 87 ? -4.66261 -8.73919 12.36033 1.000 12.77997 165 VAL A C 1
ATOM 708 O O . VAL A 1 87 ? -4.25917 -9.40284 13.32976 1.000 14.44456 165 VAL A O 1
ATOM 715 N N . PHE A 1 88 ? -4.12349 -8.85283 11.14700 1.000 12.08346 166 PHE A N 1
ATOM 716 C CA . PHE A 1 88 ? -2.92143 -9.63226 10.90701 1.000 12.39827 166 PHE A CA 1
ATOM 717 C C . PHE A 1 88 ? -2.17344 -9.05370 9.70726 1.000 11.32743 166 PHE A C 1
ATOM 718 O O . PHE A 1 88 ? -2.73405 -8.30442 8.90410 1.000 11.20741 166 PHE A O 1
ATOM 726 N N . GLY A 1 89 ? -0.87627 -9.38571 9.63607 1.000 11.98613 167 GLY A N 1
ATOM 727 C CA . GLY A 1 89 ? 0.02114 -8.96670 8.58543 1.000 13.15127 167 GLY A CA 1
ATOM 728 C C . GLY A 1 89 ? 0.73431 -7.66493 8.84645 1.000 15.04241 167 GLY A C 1
ATOM 729 O O . GLY A 1 89 ? 1.62134 -7.29027 8.06624 1.000 14.38180 167 GLY A O 1
ATOM 730 N N . GLU A 1 90 ? 0.42372 -6.98392 9.95207 1.000 12.38082 168 GLU A N 1
ATOM 731 C CA . GLU A 1 90 ? 1.02750 -5.68381 10.18644 1.000 14.26769 168 GLU A CA 1
ATOM 732 C C . GLU A 1 90 ? 2.51728 -5.78162 10.52288 1.000 13.41038 168 GLU A C 1
ATOM 733 O O . GLU A 1 90 ? 3.25598 -4.83741 10.22696 1.000 13.42443 168 GLU A O 1
ATOM 739 N N . LEU A 1 91 ? 2.99103 -6.89838 11.10711 1.000 12.77663 169 LEU A N 1
ATOM 740 C CA . LEU A 1 91 ? 4.38874 -6.95184 11.55427 1.000 13.58811 169 LEU A CA 1
ATOM 741 C C . LEU A 1 91 ? 5.33386 -6.97094 10.36034 1.000 13.55216 169 LEU A C 1
ATOM 742 O O . LEU A 1 91 ? 6.37934 -6.30212 10.36706 1.000 14.56208 169 LEU A O 1
ATOM 747 N N . ALA A 1 92 ? 4.95940 -7.70458 9.30040 1.000 14.59980 170 ALA A N 1
ATOM 748 C CA . ALA A 1 92 ? 5.81580 -7.78702 8.12281 1.000 14.42322 170 ALA A CA 1
ATOM 749 C C . ALA A 1 92 ? 6.02896 -6.40794 7.52388 1.000 15.79746 170 ALA A C 1
ATOM 750 O O . ALA A 1 92 ? 7.11842 -6.08850 7.03254 1.000 17.57178 170 ALA A O 1
ATOM 752 N N . ILE A 1 93 ? 4.99613 -5.56996 7.55410 1.000 13.76706 171 ILE A N 1
ATOM 753 C CA . ILE A 1 93 ? 5.12071 -4.20966 7.03100 1.000 17.75658 171 ILE A CA 1
ATOM 754 C C . ILE A 1 93 ? 5.83365 -3.28418 8.00971 1.000 16.00630 171 ILE A C 1
ATOM 755 O O . ILE A 1 93 ? 6.73340 -2.52703 7.62799 1.000 19.81128 171 ILE A O 1
ATOM 760 N N . LEU A 1 94 ? 5.44289 -3.30557 9.28626 1.000 15.34133 172 LEU A N 1
ATOM 761 C CA . LEU A 1 94 ? 6.05447 -2.39430 10.25078 1.000 17.57258 172 LEU A CA 1
ATOM 762 C C . LEU A 1 94 ? 7.55087 -2.63516 10.37533 1.000 18.07306 172 LEU A C 1
ATOM 763 O O . LEU A 1 94 ? 8.31736 -1.69143 10.60566 1.000 22.02955 172 LEU A O 1
ATOM 768 N N . TYR A 1 95 ? 7.97885 -3.89193 10.28657 1.000 16.60748 173 TYR A N 1
ATOM 769 C CA . TYR A 1 95 ? 9.37230 -4.27557 10.48792 1.000 20.34189 173 TYR A CA 1
ATOM 770 C C . TYR A 1 95 ? 10.06020 -4.69979 9.19932 1.000 24.04680 173 TYR A C 1
ATOM 771 O O . TYR A 1 95 ? 11.17799 -5.22284 9.25000 1.000 27.56501 173 TYR A O 1
ATOM 780 N N . ASN A 1 96 ? 9.42919 -4.45234 8.05587 1.000 22.68818 174 ASN A N 1
ATOM 781 C CA . ASN A 1 96 ? 9.98668 -4.72367 6.72830 1.000 26.58380 174 ASN A CA 1
ATOM 782 C C . ASN A 1 96 ? 10.66061 -6.09493 6.68226 1.000 22.96180 174 ASN A C 1
ATOM 783 O O . ASN A 1 96 ? 11.86317 -6.23250 6.44634 1.000 31.79848 174 ASN A O 1
ATOM 788 N N . CYS A 1 97 ? 9.86539 -7.12233 6.95962 1.000 23.18284 175 CYS A N 1
ATOM 789 C CA . CYS A 1 97 ? 10.37651 -8.47957 7.05063 1.000 22.64744 175 CYS A CA 1
ATOM 790 C C . CYS A 1 97 ? 9.34804 -9.43655 6.47386 1.000 24.04772 175 CYS A C 1
ATOM 791 O O . CYS A 1 97 ? 8.23925 -9.04458 6.10471 1.000 21.79735 175 CYS A O 1
ATOM 794 N N . THR A 1 98 ? 9.70984 -10.70787 6.43213 1.000 23.54114 176 THR A N 1
ATOM 795 C CA . THR A 1 98 ? 8.83093 -11.72296 5.88620 1.000 22.31446 176 THR A CA 1
ATOM 796 C C . THR A 1 98 ? 7.77529 -12.15126 6.89693 1.000 25.70986 176 THR A C 1
ATOM 797 O O . THR A 1 98 ? 7.89964 -11.92110 8.09725 1.000 24.41307 176 THR A O 1
ATOM 801 N N . GLN A 1 99 ? 6.72590 -12.79479 6.38937 1.000 23.87066 177 GLN A N 1
ATOM 802 C CA . GLN A 1 99 ? 5.66851 -13.30839 7.25468 1.000 20.96776 177 GLN A CA 1
ATOM 803 C C . GLN A 1 99 ? 6.18048 -14.39771 8.18026 1.000 20.84023 177 GLN A C 1
ATOM 804 O O . GLN A 1 99 ? 6.81546 -15.36258 7.74407 1.000 24.71795 177 GLN A O 1
ATOM 810 N N . THR A 1 100 ? 5.87586 -14.25432 9.46648 1.000 24.43727 178 THR A N 1
ATOM 811 C CA . THR A 1 100 ? 6.26371 -15.26130 10.44140 1.000 25.31903 178 THR A CA 1
ATOM 812 C C . THR A 1 100 ? 5.36288 -16.49095 10.38136 1.000 22.98841 178 THR A C 1
ATOM 813 O O . THR A 1 100 ? 5.79055 -17.58417 10.76035 1.000 25.05549 178 THR A O 1
ATOM 817 N N . ALA A 1 101 ? 4.13760 -16.34365 9.89310 1.000 20.93035 179 ALA A N 1
ATOM 818 C CA . ALA A 1 101 ? 3.14512 -17.39974 9.98253 1.000 21.75245 179 ALA A CA 1
ATOM 819 C C . ALA A 1 101 ? 2.26232 -17.40291 8.73607 1.000 19.19745 179 ALA A C 1
ATOM 820 O O . ALA A 1 101 ? 2.06450 -16.37345 8.06806 1.000 19.36832 179 ALA A O 1
ATOM 822 N N . THR A 1 102 ? 1.68756 -18.56537 8.45217 1.000 19.76480 180 THR A N 1
ATOM 823 C CA . THR A 1 102 ? 0.75911 -18.72804 7.33773 1.000 18.48644 180 THR A CA 1
ATOM 824 C C . THR A 1 102 ? -0.63929 -18.48507 7.86176 1.000 17.93079 180 THR A C 1
ATOM 825 O O . THR A 1 102 ? -0.94767 -18.83603 9.00855 1.000 18.85274 180 THR A O 1
ATOM 829 N N . VAL A 1 103 ? -1.48096 -17.86718 7.03613 1.000 16.66391 181 VAL A N 1
ATOM 830 C CA . VAL A 1 103 ? -2.86572 -17.62199 7.42579 1.000 15.77578 181 VAL A CA 1
ATOM 831 C C . VAL A 1 103 ? -3.72672 -18.21035 6.31576 1.000 14.95182 181 VAL A C 1
ATOM 832 O O . VAL A 1 103 ? -3.57524 -17.83727 5.13330 1.000 16.22011 181 VAL A O 1
ATOM 836 N N . LYS A 1 104 ? -4.61042 -19.14923 6.66324 1.000 17.05657 182 LYS A N 1
ATOM 837 C CA . LYS A 1 104 ? -5.40220 -19.91269 5.70722 1.000 17.13207 182 LYS A CA 1
ATOM 838 C C . LYS A 1 104 ? -6.86259 -19.89917 6.13157 1.000 19.72537 182 LYS A C 1
ATOM 839 O O . LYS A 1 104 ? -7.16546 -20.02516 7.32495 1.000 19.26197 182 LYS A O 1
ATOM 845 N N . THR A 1 105 ? -7.77445 -19.76897 5.16374 1.000 15.98063 183 THR A N 1
ATOM 846 C CA . THR A 1 105 ? -9.18775 -19.72211 5.50159 1.000 17.89028 183 THR A CA 1
ATOM 847 C C . THR A 1 105 ? -9.71698 -21.10772 5.84512 1.000 18.16483 183 THR A C 1
ATOM 848 O O . THR A 1 105 ? -9.33286 -22.11390 5.24158 1.000 18.64266 183 THR A O 1
ATOM 852 N N . LEU A 1 106 ? -10.57958 -21.15266 6.85906 1.000 18.20503 184 LEU A N 1
ATOM 853 C CA . LEU A 1 106 ? -11.23703 -22.38072 7.26278 1.000 19.13319 184 LEU A CA 1
ATOM 854 C C . LEU A 1 106 ? -12.61047 -22.51374 6.62511 1.000 22.24741 184 LEU A C 1
ATOM 855 O O . LEU A 1 106 ? -13.15219 -23.62505 6.55979 1.000 23.78264 184 LEU A O 1
ATOM 860 N N . VAL A 1 107 ? -13.16401 -21.39634 6.16794 1.000 19.65305 185 VAL A N 1
ATOM 861 C CA . VAL A 1 107 ? -14.47164 -21.24954 5.54202 1.000 21.89879 185 VAL A CA 1
ATOM 862 C C . VAL A 1 107 ? -14.31512 -20.06693 4.59385 1.000 16.36733 185 VAL A C 1
ATOM 863 O O . VAL A 1 107 ? -13.26316 -19.41927 4.57911 1.000 17.30225 185 VAL A O 1
ATOM 867 N N . ASN A 1 108 ? -15.35483 -19.74383 3.82841 1.000 18.59089 186 ASN A N 1
ATOM 868 C CA . ASN A 1 108 ? -15.30098 -18.53417 3.01509 1.000 16.85980 186 ASN A CA 1
ATOM 869 C C . ASN A 1 108 ? -15.08691 -17.33350 3.92877 1.000 16.07063 186 ASN A C 1
ATOM 870 O O . ASN A 1 108 ? -15.72108 -17.22154 4.98566 1.000 17.40588 186 ASN A O 1
ATOM 875 N N . VAL A 1 109 ? -14.17711 -16.44607 3.54623 1.000 13.80124 187 VAL A N 1
ATOM 876 C CA . VAL A 1 109 ? -13.76653 -15.33943 4.41052 1.000 16.20442 187 VAL A CA 1
ATOM 877 C C . VAL A 1 109 ? -13.94819 -14.03648 3.65449 1.000 13.60008 187 VAL A C 1
ATOM 878 O O . VAL A 1 109 ? -13.66341 -13.94981 2.44972 1.000 13.88417 187 VAL A O 1
ATOM 882 N N . LYS A 1 110 ? -14.40769 -13.02036 4.35524 1.000 12.85222 188 LYS A N 1
ATOM 883 C CA . LYS A 1 110 ? -14.36832 -11.65113 3.89697 1.000 12.63862 188 LYS A CA 1
ATOM 884 C C . LYS A 1 110 ? -13.47675 -10.87270 4.85460 1.000 11.01323 188 LYS A C 1
ATOM 885 O O . LYS A 1 110 ? -13.52375 -11.08623 6.08537 1.000 12.38432 188 LYS A O 1
ATOM 891 N N . LEU A 1 111 ? -12.68309 -9.94918 4.32550 1.000 10.47177 189 LEU A N 1
ATOM 892 C CA . LEU A 1 111 ? -11.81731 -9.13077 5.16431 1.000 11.46555 189 LEU A CA 1
ATOM 893 C C . LEU A 1 111 ? -11.64294 -7.75107 4.53972 1.000 9.71167 189 LEU A C 1
ATOM 894 O O . LEU A 1 111 ? -12.10045 -7.49064 3.42392 1.000 10.48013 189 LEU A O 1
ATOM 899 N N . TRP A 1 112 ? -10.96741 -6.86131 5.26923 1.000 10.88497 190 TRP A N 1
ATOM 900 C CA . TRP A 1 112 ? -10.58107 -5.53761 4.80416 1.000 9.58464 190 TRP A CA 1
ATOM 901 C C . TRP A 1 112 ? -9.06830 -5.51152 4.69851 1.000 10.36724 190 TRP A C 1
ATOM 902 O O . TRP A 1 112 ? -8.37059 -6.00576 5.59967 1.000 11.42312 190 TRP A O 1
ATOM 913 N N . ALA A 1 113 ? -8.54290 -4.98520 3.59982 1.000 10.81411 191 ALA A N 1
ATOM 914 C CA . ALA A 1 113 ? -7.10248 -4.88947 3.41559 1.000 9.25441 191 ALA A CA 1
ATOM 915 C C . ALA A 1 113 ? -6.70035 -3.44859 3.12519 1.000 9.95790 191 ALA A C 1
ATOM 916 O O . ALA A 1 113 ? -7.44309 -2.69732 2.47444 1.000 9.62221 191 ALA A O 1
ATOM 918 N N . ILE A 1 114 ? -5.49549 -3.08265 3.54705 1.000 10.07029 192 ILE A N 1
ATOM 919 C CA . ILE A 1 114 ? -4.90250 -1.80036 3.19945 1.000 10.22619 192 ILE A CA 1
ATOM 920 C C . ILE A 1 114 ? -3.57388 -2.07279 2.52175 1.000 9.64180 192 ILE A C 1
ATOM 921 O O . ILE A 1 114 ? -2.75585 -2.87288 3.00902 1.000 10.75626 192 ILE A O 1
ATOM 926 N N . ASP A 1 115 ? -3.35908 -1.42291 1.38717 1.000 9.94811 193 ASP A N 1
ATOM 927 C CA . ASP A 1 115 ? -2.10567 -1.58703 0.68586 1.000 11.75707 193 ASP A CA 1
ATOM 928 C C . ASP A 1 115 ? -0.94740 -1.05028 1.50542 1.000 12.69002 193 ASP A C 1
ATOM 929 O O . ASP A 1 115 ? -1.05992 -0.04300 2.20016 1.000 12.31908 193 ASP A O 1
ATOM 934 N N . ARG A 1 116 ? 0.19829 -1.70980 1.37176 1.000 12.56137 194 ARG A N 1
ATOM 935 C CA . ARG A 1 116 ? 1.35731 -1.28244 2.12705 1.000 15.25468 194 ARG A CA 1
ATOM 936 C C . ARG A 1 116 ? 1.72264 0.17822 1.87554 1.000 13.77578 194 ARG A C 1
ATOM 937 O O . ARG A 1 116 ? 2.13526 0.85446 2.82361 1.000 14.17639 194 ARG A O 1
ATOM 945 N N . GLN A 1 117 ? 1.52064 0.70722 0.65501 1.000 14.98482 195 GLN A N 1
ATOM 946 C CA . GLN A 1 117 ? 1.87834 2.10488 0.41172 1.000 15.47532 195 GLN A CA 1
ATOM 947 C C . GLN A 1 117 ? 0.99767 3.03948 1.21615 1.000 15.86065 195 GLN A C 1
ATOM 948 O O . GLN A 1 117 ? 1.47701 4.05820 1.72863 1.000 17.98865 195 GLN A O 1
ATOM 954 N N . CYS A 1 118 ? -0.29528 2.72822 1.31063 1.000 14.49213 196 CYS A N 1
ATOM 955 C CA . CYS A 1 118 ? -1.20376 3.58740 2.06084 1.000 15.93953 196 CYS A CA 1
ATOM 956 C C . CYS A 1 118 ? -0.90896 3.48617 3.55291 1.000 15.48512 196 CYS A C 1
ATOM 957 O O . CYS A 1 118 ? -0.88076 4.50270 4.25901 1.000 16.88564 196 CYS A O 1
ATOM 960 N N . PHE A 1 119 ? -0.65998 2.26707 4.03508 1.000 13.05704 197 PHE A N 1
ATOM 961 C CA . PHE A 1 119 ? -0.31365 2.07453 5.43996 1.000 13.80180 197 PHE A CA 1
ATOM 962 C C . PHE A 1 119 ? 0.96877 2.82532 5.77659 1.000 15.84909 197 PHE A C 1
ATOM 963 O O . PHE A 1 119 ? 1.05296 3.47193 6.83114 1.000 17.36736 197 PHE A O 1
ATOM 971 N N . GLN A 1 120 ? 1.98005 2.73357 4.91459 1.000 17.22926 198 GLN A N 1
ATOM 972 C CA . GLN A 1 120 ? 3.21971 3.48374 5.10028 1.000 19.56755 198 GLN A CA 1
ATOM 973 C C . GLN A 1 120 ? 2.97616 4.99365 5.11873 1.000 20.33302 198 GLN A C 1
ATOM 974 O O . GLN A 1 120 ? 3.50645 5.69362 5.98957 1.000 25.06496 198 GLN A O 1
ATOM 980 N N . THR A 1 121 ? 2.15689 5.51069 4.19187 1.000 21.74060 199 THR A N 1
ATOM 981 C CA . THR A 1 121 ? 1.80927 6.93699 4.15681 1.000 23.26277 199 THR A CA 1
ATOM 982 C C . THR A 1 121 ? 1.26470 7.38853 5.51835 1.000 23.69503 199 THR A C 1
ATOM 983 O O . THR A 1 121 ? 1.68364 8.41379 6.08184 1.000 26.89824 199 THR A O 1
ATOM 987 N N . ILE A 1 122 ? 0.31541 6.62183 6.06207 1.000 20.56718 200 ILE A N 1
ATOM 988 C CA . ILE A 1 122 ? -0.35022 6.99992 7.30730 1.000 22.28566 200 ILE A CA 1
ATOM 989 C C . ILE A 1 122 ? 0.59882 6.89548 8.49805 1.000 23.27501 200 ILE A C 1
ATOM 990 O O . ILE A 1 122 ? 0.56646 7.73237 9.42389 1.000 25.90950 200 ILE A O 1
ATOM 995 N N . MET A 1 123 ? 1.42604 5.85185 8.52720 1.000 26.33982 201 MET A N 1
ATOM 996 C CA . MET A 1 123 ? 2.33207 5.67428 9.65310 1.000 31.50619 201 MET A CA 1
ATOM 997 C C . MET A 1 123 ? 3.40231 6.75636 9.66674 1.000 49.31846 201 MET A C 1
ATOM 998 O O . MET A 1 123 ? 3.91538 7.10895 10.73547 1.000 60.30149 201 MET A O 1
ATOM 1003 N N . MET A 1 124 ? 3.73580 7.30482 8.50094 1.000 50.62270 202 MET A N 1
ATOM 1004 C CA . MET A 1 124 ? 4.65906 8.42896 8.40958 1.000 68.08454 202 MET A CA 1
ATOM 1005 C C . MET A 1 124 ? 4.01030 9.67503 8.99847 1.000 52.44146 202 MET A C 1
ATOM 1006 O O . MET A 1 124 ? 4.69839 10.60742 9.41117 1.000 90.07613 202 MET A O 1
ATOM 1008 N N . PHE B 1 3 ? -7.38230 11.17313 -3.70228 1.000 45.66780 81 PHE B N 1
ATOM 1009 C CA . PHE B 1 3 ? -6.52401 10.16879 -4.31982 1.000 44.78386 81 PHE B CA 1
ATOM 1010 C C . PHE B 1 3 ? -5.14058 10.72560 -4.65503 1.000 42.91428 81 PHE B C 1
ATOM 1011 O O . PHE B 1 3 ? -5.01999 11.71800 -5.36900 1.000 43.67016 81 PHE B O 1
ATOM 1013 N N . ARG B 1 4 ? -4.10305 10.08164 -4.12143 1.000 40.03846 82 ARG B N 1
ATOM 1014 C CA . ARG B 1 4 ? -2.71580 10.36903 -4.45742 1.000 35.77772 82 ARG B CA 1
ATOM 1015 C C . ARG B 1 4 ? -2.08959 9.12937 -5.08740 1.000 31.92017 82 ARG B C 1
ATOM 1016 O O . ARG B 1 4 ? -2.43675 7.99883 -4.73805 1.000 30.53560 82 ARG B O 1
ATOM 1018 N N . LYS B 1 5 ? -1.14521 9.35247 -5.99911 1.000 27.08093 83 LYS B N 1
ATOM 1019 C CA . LYS B 1 5 ? -0.67986 8.29277 -6.88083 1.000 26.83555 83 LYS B CA 1
ATOM 1020 C C . LYS B 1 5 ? 0.08989 7.22562 -6.11417 1.000 22.03921 83 LYS B C 1
ATOM 1021 O O . LYS B 1 5 ? 0.83052 7.50582 -5.16284 1.000 21.70618 83 LYS B O 1
ATOM 1027 N N . PHE B 1 6 ? -0.06917 5.99054 -6.57037 1.000 19.13263 84 PHE B N 1
ATOM 1028 C CA . PHE B 1 6 ? 0.66523 4.85558 -6.04128 1.000 16.47411 84 PHE B CA 1
ATOM 1029 C C . PHE B 1 6 ? 1.93261 4.66523 -6.86754 1.000 18.01618 84 PHE B C 1
ATOM 1030 O O . PHE B 1 6 ? 1.88264 4.65346 -8.10764 1.000 21.38117 84 PHE B O 1
ATOM 1038 N N . THR B 1 7 ? 3.06556 4.54991 -6.17865 1.000 19.47896 85 THR B N 1
ATOM 1039 C CA . THR B 1 7 ? 4.33327 4.25263 -6.83425 1.000 22.63778 85 THR B CA 1
ATOM 1040 C C . THR B 1 7 ? 4.25761 2.87592 -7.48612 1.000 20.29526 85 THR B C 1
ATOM 1041 O O . THR B 1 7 ? 3.60691 1.95342 -6.97921 1.000 20.41601 85 THR B O 1
ATOM 1045 N N . LYS B 1 8 ? 4.92369 2.73804 -8.62439 1.000 22.25246 86 LYS B N 1
ATOM 1046 C CA . LYS B 1 8 ? 4.97342 1.46657 -9.32565 1.000 21.02739 86 LYS B CA 1
ATOM 1047 C C . LYS B 1 8 ? 6.40791 1.10550 -9.64529 1.000 20.03507 86 LYS B C 1
ATOM 1048 O O . LYS B 1 8 ? 7.20618 1.97426 -10.00684 1.000 22.92373 86 LYS B O 1
ATOM 1054 N N . SER B 1 9 ? 6.73183 -0.17798 -9.49984 1.000 20.57036 87 SER B N 1
ATOM 1055 C CA . SER B 1 9 ? 8.01775 -0.66422 -9.96817 1.000 20.23197 87 SER B CA 1
ATOM 1056 C C . SER B 1 9 ? 8.09978 -0.50829 -11.47864 1.000 19.66700 87 SER B C 1
ATOM 1057 O O . SER B 1 9 ? 7.09209 -0.34501 -12.17115 1.000 17.98111 87 SER B O 1
ATOM 1060 N N . GLU B 1 10 ? 9.32147 -0.57383 -12.00513 1.000 22.24937 88 GLU B N 1
ATOM 1061 C CA . GLU B 1 10 ? 9.47014 -0.47955 -13.45175 1.000 23.01349 88 GLU B CA 1
ATOM 1062 C C . GLU B 1 10 ? 8.74965 -1.62499 -14.14493 1.000 20.48184 88 GLU B C 1
ATOM 1063 O O . GLU B 1 10 ? 8.13867 -1.43478 -15.20397 1.000 19.03091 88 GLU B O 1
ATOM 1069 N N . ARG B 1 11 ? 8.77851 -2.81320 -13.54270 1.000 19.96006 89 ARG B N 1
ATOM 1070 C CA . ARG B 1 11 ? 8.06371 -3.94909 -14.11850 1.000 19.69916 89 ARG B CA 1
ATOM 1071 C C . ARG B 1 11 ? 6.56466 -3.68800 -14.18111 1.000 17.72030 89 ARG B C 1
ATOM 1072 O O . ARG B 1 11 ? 5.92544 -3.99695 -15.18953 1.000 17.36126 89 ARG B O 1
ATOM 1080 N N . SER B 1 12 ? 5.99104 -3.13789 -13.10169 1.000 16.32961 90 SER B N 1
ATOM 1081 C CA . SER B 1 12 ? 4.56380 -2.82071 -13.08507 1.000 15.42716 90 SER B CA 1
ATOM 1082 C C . SER B 1 12 ? 4.22506 -1.76934 -14.13114 1.000 14.78641 90 SER B C 1
ATOM 1083 O O . SER B 1 12 ? 3.21578 -1.88071 -14.81967 1.000 14.61356 90 SER B O 1
ATOM 1086 N N . LYS B 1 13 ? 5.02543 -0.70107 -14.20118 1.000 15.12623 91 LYS B N 1
ATOM 1087 C CA A LYS B 1 13 ? 4.80115 0.34788 -15.19143 0.217 16.67926 91 LYS B CA 1
ATOM 1088 C CA B LYS B 1 13 ? 4.78815 0.34266 -15.19479 0.783 16.56520 91 LYS B CA 1
ATOM 1089 C C . LYS B 1 13 ? 4.79100 -0.23507 -16.59879 1.000 15.93478 91 LYS B C 1
ATOM 1090 O O . LYS B 1 13 ? 3.89339 0.05019 -17.40319 1.000 16.49633 91 LYS B O 1
ATOM 1101 N N . ASP B 1 14 ? 5.80824 -1.03716 -16.91627 1.000 17.25822 92 ASP B N 1
ATOM 1102 C CA . ASP B 1 14 ? 5.89941 -1.61823 -18.25065 1.000 17.63732 92 ASP B CA 1
ATOM 1103 C C . ASP B 1 14 ? 4.74110 -2.54871 -18.52752 1.000 15.74578 92 ASP B C 1
ATOM 1104 O O . ASP B 1 14 ? 4.20025 -2.54596 -19.63931 1.000 15.40105 92 ASP B O 1
ATOM 1109 N N . LEU B 1 15 ? 4.37319 -3.37823 -17.55295 1.000 15.46685 93 LEU B N 1
ATOM 1110 C CA . LEU B 1 15 ? 3.29190 -4.33186 -17.74916 1.000 15.76400 93 LEU B CA 1
ATOM 1111 C C . LEU B 1 15 ? 1.98206 -3.60971 -18.05037 1.000 14.35602 93 LEU B C 1
ATOM 1112 O O . LEU B 1 15 ? 1.23416 -4.00894 -18.94608 1.000 14.11409 93 LEU B O 1
ATOM 1117 N N . ILE B 1 16 ? 1.69076 -2.54280 -17.31145 1.000 13.63363 94 ILE B N 1
ATOM 1118 C CA . ILE B 1 16 ? 0.45088 -1.80849 -17.53252 1.000 13.10432 94 ILE B CA 1
ATOM 1119 C C . ILE B 1 16 ? 0.47321 -1.13758 -18.90210 1.000 12.80638 94 ILE B C 1
ATOM 1120 O O . ILE B 1 16 ? -0.48197 -1.23260 -19.66972 1.000 14.05954 94 ILE B O 1
ATOM 1125 N N . LYS B 1 17 ? 1.57765 -0.46556 -19.23684 1.000 14.03651 95 LYS B N 1
ATOM 1126 C CA . LYS B 1 17 ? 1.69082 0.20837 -20.53033 1.000 13.89892 95 LYS B CA 1
ATOM 1127 C C . LYS B 1 17 ? 1.55428 -0.76613 -21.68164 1.000 14.49123 95 LYS B C 1
ATOM 1128 O O . LYS B 1 17 ? 0.83530 -0.49088 -22.65116 1.000 14.56181 95 LYS B O 1
ATOM 1130 N N A GLU B 1 18 ? 2.23153 -1.91101 -21.59497 0.255 13.49055 96 GLU B N 1
ATOM 1131 N N B GLU B 1 18 ? 2.22421 -1.91549 -21.60339 0.745 14.95981 96 GLU B N 1
ATOM 1132 C CA A GLU B 1 18 ? 2.15703 -2.90873 -22.65782 0.255 16.55416 96 GLU B CA 1
ATOM 1133 C CA B GLU B 1 18 ? 2.14640 -2.89118 -22.69446 0.745 13.78483 96 GLU B CA 1
ATOM 1134 C C A GLU B 1 18 ? 0.74201 -3.44529 -22.80643 0.255 13.68238 96 GLU B C 1
ATOM 1135 C C B GLU B 1 18 ? 0.73275 -3.44234 -22.81421 0.745 13.32127 96 GLU B C 1
ATOM 1136 O O A GLU B 1 18 ? 0.25457 -3.63492 -23.92716 0.255 15.12667 96 GLU B O 1
ATOM 1137 O O B GLU B 1 18 ? 0.21745 -3.60883 -23.92435 0.745 15.22584 96 GLU B O 1
ATOM 1148 N N . ALA B 1 19 ? 0.06581 -3.69741 -21.68457 1.000 13.25321 97 ALA B N 1
ATOM 1149 C CA . ALA B 1 19 ? -1.29855 -4.20560 -21.73358 1.000 12.42483 97 ALA B CA 1
ATOM 1150 C C . ALA B 1 19 ? -2.21321 -3.21808 -22.43045 1.000 12.84972 97 ALA B C 1
ATOM 1151 O O . ALA B 1 19 ? -3.05485 -3.60677 -23.25366 1.000 13.64583 97 ALA B O 1
ATOM 1153 N N . ILE B 1 20 ? -2.04976 -1.92806 -22.13756 1.000 13.19118 98 ILE B N 1
ATOM 1154 C CA . ILE B 1 20 ? -2.88716 -0.91454 -22.77145 1.000 13.73552 98 ILE B CA 1
ATOM 1155 C C . ILE B 1 20 ? -2.59066 -0.80770 -24.25665 1.000 14.82352 98 ILE B C 1
ATOM 1156 O O . ILE B 1 20 ? -3.51216 -0.69554 -25.08293 1.000 14.15219 98 ILE B O 1
ATOM 1161 N N . LEU B 1 21 ? -1.31285 -0.83457 -24.62241 1.000 13.93212 99 LEU B N 1
ATOM 1162 C CA . LEU B 1 21 ? -0.96502 -0.77686 -26.03457 1.000 14.34207 99 LEU B CA 1
ATOM 1163 C C . LEU B 1 21 ? -1.34536 -2.04472 -26.79123 1.000 15.44546 99 LEU B C 1
ATOM 1164 O O . LEU B 1 21 ? -1.37534 -2.02557 -28.03201 1.000 16.72423 99 LEU B O 1
ATOM 1169 N N . ASP B 1 22 ? -1.67349 -3.13131 -26.09058 1.000 14.83481 100 ASP B N 1
ATOM 1170 C CA . ASP B 1 22 ? -2.19213 -4.34761 -26.70645 1.000 18.57999 100 ASP B CA 1
ATOM 1171 C C . ASP B 1 22 ? -3.70730 -4.36588 -26.81104 1.000 17.87759 100 ASP B C 1
ATOM 1172 O O . ASP B 1 22 ? -4.25259 -5.29527 -27.41785 1.000 23.27034 100 ASP B O 1
ATOM 1177 N N . ASN B 1 23 ? -4.39391 -3.38818 -26.24422 1.000 15.46105 101 ASN B N 1
ATOM 1178 C CA . ASN B 1 23 ? -5.85300 -3.35568 -26.22880 1.000 15.17521 101 ASN B CA 1
ATOM 1179 C C . ASN B 1 23 ? -6.36274 -2.67326 -27.48180 1.000 17.07099 101 ASN B C 1
ATOM 1180 O O . ASN B 1 23 ? -5.88572 -1.58748 -27.84004 1.000 15.58894 101 ASN B O 1
ATOM 1185 N N . ASP B 1 24 ? -7.30043 -3.33872 -28.16204 1.000 16.48516 102 ASP B N 1
ATOM 1186 C CA . ASP B 1 24 ? -7.73283 -2.89678 -29.48586 1.000 18.91407 102 ASP B CA 1
ATOM 1187 C C . ASP B 1 24 ? -8.15503 -1.42946 -29.48900 1.000 18.37574 102 ASP B C 1
ATOM 1188 O O . ASP B 1 24 ? -7.81031 -0.67930 -30.40747 1.000 21.39136 102 ASP B O 1
ATOM 1193 N N . PHE B 1 25 ? -8.93770 -1.00776 -28.49822 1.000 17.74977 103 PHE B N 1
ATOM 1194 C CA . PHE B 1 25 ? -9.31839 0.40010 -28.46686 1.000 20.24714 103 PHE B CA 1
ATOM 1195 C C . PHE B 1 25 ? -8.26372 1.27536 -27.80320 1.000 15.69421 103 PHE B C 1
ATOM 1196 O O . PHE B 1 25 ? -7.85538 2.29867 -28.36822 1.000 13.85655 103 PHE B O 1
ATOM 1204 N N . MET B 1 26 ? -7.83898 0.92923 -26.57209 1.000 14.21472 104 MET B N 1
ATOM 1205 C CA . MET B 1 26 ? -7.05829 1.90733 -25.82574 1.000 13.68685 104 MET B CA 1
ATOM 1206 C C . MET B 1 26 ? -5.68937 2.18269 -26.40951 1.000 13.57894 104 MET B C 1
ATOM 1207 O O . MET B 1 26 ? -5.10999 3.22112 -26.09326 1.000 13.64426 104 MET B O 1
ATOM 1212 N N . LYS B 1 27 ? -5.16495 1.30601 -27.26574 1.000 12.99124 105 LYS B N 1
ATOM 1213 C CA A LYS B 1 27 ? -3.89998 1.59357 -27.93221 0.418 14.68046 105 LYS B CA 1
ATOM 1214 C CA B LYS B 1 27 ? -3.89672 1.60293 -27.92038 0.582 14.60834 105 LYS B CA 1
ATOM 1215 C C . LYS B 1 27 ? -3.97667 2.84863 -28.79267 1.000 15.30201 105 LYS B C 1
ATOM 1216 O O . LYS B 1 27 ? -2.93783 3.40151 -29.16981 1.000 15.99169 105 LYS B O 1
ATOM 1227 N N . ASN B 1 28 ? -5.18780 3.30162 -29.12246 1.000 14.76479 106 ASN B N 1
ATOM 1228 C CA . ASN B 1 28 ? -5.36779 4.49734 -29.93302 1.000 15.21288 106 ASN B CA 1
ATOM 1229 C C . ASN B 1 28 ? -5.35131 5.79152 -29.13627 1.000 14.25257 106 ASN B C 1
ATOM 1230 O O . ASN B 1 28 ? -5.34414 6.87364 -29.72884 1.000 16.31201 106 ASN B O 1
ATOM 1235 N N . LEU B 1 29 ? -5.34437 5.71199 -27.81488 1.000 14.26154 107 LEU B N 1
ATOM 1236 C CA . LEU B 1 29 ? -5.16233 6.90529 -27.01003 1.000 13.35901 107 LEU B CA 1
ATOM 1237 C C . LEU B 1 29 ? -3.72529 7.39109 -27.16288 1.000 15.27968 107 LEU B C 1
ATOM 1238 O O . LEU B 1 29 ? -2.83244 6.63923 -27.56910 1.000 15.00759 107 LEU B O 1
ATOM 1243 N N . GLU B 1 30 ? -3.50469 8.66930 -26.87234 1.000 12.77409 108 GLU B N 1
ATOM 1244 C CA . GLU B 1 30 ? -2.14733 9.20492 -26.93189 1.000 14.04537 108 GLU B CA 1
ATOM 1245 C C . GLU B 1 30 ? -1.28075 8.56918 -25.85671 1.000 13.03130 108 GLU B C 1
ATOM 1246 O O . GLU B 1 30 ? -1.76206 8.21333 -24.77751 1.000 12.82997 108 GLU B O 1
ATOM 1252 N N . LEU B 1 31 ? 0.02105 8.47419 -26.12374 1.000 13.67060 109 LEU B N 1
ATOM 1253 C CA . LEU B 1 31 ? 0.92863 7.91121 -25.12604 1.000 12.50674 109 LEU B CA 1
ATOM 1254 C C . LEU B 1 31 ? 0.86666 8.68531 -23.81463 1.000 13.69557 109 LEU B C 1
ATOM 1255 O O . LEU B 1 31 ? 0.92905 8.09000 -22.72594 1.000 13.85578 109 LEU B O 1
ATOM 1260 N N . SER B 1 32 ? 0.73155 10.00592 -23.88549 1.000 12.97105 110 SER B N 1
ATOM 1261 C CA . SER B 1 32 ? 0.61001 10.75934 -22.63451 1.000 13.46482 110 SER B CA 1
ATOM 1262 C C . SER B 1 32 ? -0.71806 10.48086 -21.92066 1.000 12.51868 110 SER B C 1
ATOM 1263 O O . SER B 1 32 ? -0.76301 10.48235 -20.67430 1.000 13.82207 110 SER B O 1
ATOM 1266 N N . GLN B 1 33 ? -1.80043 10.20038 -22.65413 1.000 14.40153 111 GLN B N 1
ATOM 1267 C CA . GLN B 1 33 ? -3.02769 9.73871 -21.99596 1.000 13.26572 111 GLN B CA 1
ATOM 1268 C C . GLN B 1 33 ? -2.82623 8.38320 -21.33287 1.000 13.33114 111 GLN B C 1
ATOM 1269 O O . GLN B 1 33 ? -3.34311 8.13583 -20.23564 1.000 12.97975 111 GLN B O 1
ATOM 1275 N N . ILE B 1 34 ? -2.07063 7.49573 -21.96438 1.000 12.44401 112 ILE B N 1
ATOM 1276 C CA . ILE B 1 34 ? -1.80573 6.19501 -21.37981 1.000 13.61055 112 ILE B CA 1
ATOM 1277 C C . ILE B 1 34 ? -1.04050 6.34984 -20.06530 1.000 14.05523 112 ILE B C 1
ATOM 1278 O O . ILE B 1 34 ? -1.35061 5.68169 -19.07041 1.000 13.51016 112 ILE B O 1
ATOM 1283 N N . GLN B 1 35 ? -0.05880 7.26116 -20.02085 1.000 12.86960 113 GLN B N 1
ATOM 1284 C CA . GLN B 1 35 ? 0.63387 7.54062 -18.76128 1.000 13.27032 113 GLN B CA 1
ATOM 1285 C C . GLN B 1 35 ? -0.32526 8.06835 -17.69031 1.000 14.69323 113 GLN B C 1
ATOM 1286 O O . GLN B 1 35 ? -0.18209 7.74983 -16.49869 1.000 15.08523 113 GLN B O 1
ATOM 1292 N N . GLU B 1 36 ? -1.27154 8.92704 -18.07423 1.000 14.51961 114 GLU B N 1
ATOM 1293 C CA . GLU B 1 36 ? -2.25212 9.40628 -17.10847 1.000 14.41346 114 GLU B CA 1
ATOM 1294 C C . GLU B 1 36 ? -3.10058 8.26685 -16.57215 1.000 15.54736 114 GLU B C 1
ATOM 1295 O O . GLU B 1 36 ? -3.42159 8.23742 -15.37789 1.000 15.77184 114 GLU B O 1
ATOM 1301 N N . ILE B 1 37 ? -3.42599 7.28731 -17.41375 1.000 12.70975 115 ILE B N 1
ATOM 1302 C CA . ILE B 1 37 ? -4.14193 6.11107 -16.92970 1.000 12.85232 115 ILE B CA 1
ATOM 1303 C C . ILE B 1 37 ? -3.31075 5.38052 -15.90085 1.000 13.42094 115 ILE B C 1
ATOM 1304 O O . ILE B 1 37 ? -3.79829 5.04226 -14.81229 1.000 13.47599 115 ILE B O 1
ATOM 1309 N N . VAL B 1 38 ? -2.04518 5.12894 -16.21728 1.000 13.10475 116 VAL B N 1
ATOM 1310 C CA . VAL B 1 38 ? -1.14398 4.49410 -15.25274 1.000 15.81721 116 VAL B CA 1
ATOM 1311 C C . VAL B 1 38 ? -1.15402 5.25575 -13.92908 1.000 14.96864 116 VAL B C 1
ATOM 1312 O O . VAL B 1 38 ? -1.25688 4.66105 -12.84735 1.000 15.00896 116 VAL B O 1
ATOM 1316 N N . ASP B 1 39 ? -1.03984 6.58598 -13.99045 1.000 13.93580 117 ASP B N 1
ATOM 1317 C CA . ASP B 1 39 ? -0.99151 7.39728 -12.77220 1.000 14.46368 117 ASP B CA 1
ATOM 1318 C C . ASP B 1 39 ? -2.28152 7.31831 -11.96103 1.000 15.10563 117 ASP B C 1
ATOM 1319 O O . ASP B 1 39 ? -2.24949 7.52826 -10.73613 1.000 18.14161 117 ASP B O 1
ATOM 1324 N N . CYS B 1 40 ? -3.41310 7.05507 -12.59857 1.000 13.77583 118 CYS B N 1
ATOM 1325 C CA . CYS B 1 40 ? -4.69565 6.92304 -11.90582 1.000 14.29996 118 CYS B CA 1
ATOM 1326 C C . CYS B 1 40 ? -4.95524 5.52209 -11.41777 1.000 13.56897 118 CYS B C 1
ATOM 1327 O O . CYS B 1 40 ? -6.01395 5.28758 -10.79988 1.000 17.04423 118 CYS B O 1
ATOM 1330 N N . MET B 1 41 ? -4.07292 4.57094 -11.72026 1.000 12.69472 119 MET B N 1
ATOM 1331 C CA . MET B 1 41 ? -4.31957 3.21237 -11.26696 1.000 12.06492 119 MET B CA 1
ATOM 1332 C C . MET B 1 41 ? -3.82415 2.94880 -9.86653 1.000 12.35316 119 MET B C 1
ATOM 1333 O O . MET B 1 41 ? -2.76030 3.42734 -9.44985 1.000 15.66754 119 MET B O 1
ATOM 1338 N N . TYR B 1 42 ? -4.57130 2.10870 -9.17200 1.000 10.50463 120 TYR B N 1
ATOM 1339 C CA . TYR B 1 42 ? -4.26214 1.74614 -7.79127 1.000 10.90485 120 TYR B CA 1
ATOM 1340 C C . TYR B 1 42 ? -4.30492 0.22821 -7.64526 1.000 10.18834 120 TYR B C 1
ATOM 1341 O O . TYR B 1 42 ? -4.99126 -0.47388 -8.40211 1.000 9.65125 120 TYR B O 1
ATOM 1350 N N . PRO B 1 43 ? -3.52264 -0.31525 -6.70678 1.000 10.87098 121 PRO B N 1
ATOM 1351 C CA . PRO B 1 43 ? -3.38452 -1.77903 -6.60488 1.000 10.57312 121 PRO B CA 1
ATOM 1352 C C . PRO B 1 43 ? -4.48494 -2.36561 -5.74424 1.000 9.86955 121 PRO B C 1
ATOM 1353 O O . PRO B 1 43 ? -4.74370 -1.86620 -4.63380 1.000 11.36619 121 PRO B O 1
ATOM 1357 N N . VAL B 1 44 ? -5.08704 -3.44665 -6.20509 1.000 10.24794 122 VAL B N 1
ATOM 1358 C CA . VAL B 1 44 ? -6.17958 -4.12227 -5.52264 1.000 11.87703 122 VAL B CA 1
ATOM 1359 C C . VAL B 1 44 ? -5.94333 -5.62147 -5.58735 1.000 9.90273 122 VAL B C 1
ATOM 1360 O O . VAL B 1 44 ? -5.74212 -6.17650 -6.66807 1.000 10.94063 122 VAL B O 1
ATOM 1364 N N . GLU B 1 45 ? -6.00466 -6.28554 -4.42889 1.000 9.95114 123 GLU B N 1
ATOM 1365 C CA . GLU B 1 45 ? -6.01738 -7.74093 -4.33221 1.000 9.57057 123 GLU B CA 1
ATOM 1366 C C . GLU B 1 45 ? -7.44568 -8.26997 -4.41228 1.000 8.84718 123 GLU B C 1
ATOM 1367 O O . GLU B 1 45 ? -8.36606 -7.71158 -3.81961 1.000 9.68771 123 GLU B O 1
ATOM 1373 N N . TYR B 1 46 ? -7.59839 -9.40519 -5.11754 1.000 10.44383 124 TYR B N 1
ATOM 1374 C CA . TYR B 1 46 ? -8.80217 -10.22630 -5.07329 1.000 10.50709 124 TYR B CA 1
ATOM 1375 C C . TYR B 1 46 ? -8.38201 -11.62643 -4.64217 1.000 10.75367 124 TYR B C 1
ATOM 1376 O O . TYR B 1 46 ? -7.49124 -12.21854 -5.24414 1.000 12.37258 124 TYR B O 1
ATOM 1385 N N . GLY B 1 47 ? -8.98063 -12.13561 -3.57355 1.000 10.29805 125 GLY B N 1
ATOM 1386 C CA . GLY B 1 47 ? -8.59371 -13.44742 -3.08216 1.000 11.53577 125 GLY B CA 1
ATOM 1387 C C . GLY B 1 47 ? -9.07049 -14.57478 -3.98549 1.000 10.53190 125 GLY B C 1
ATOM 1388 O O . GLY B 1 47 ? -9.97943 -14.42588 -4.80137 1.000 10.38225 125 GLY B O 1
ATOM 1389 N N . LYS B 1 48 ? -8.40619 -15.72010 -3.83871 1.000 11.43651 126 LYS B N 1
ATOM 1390 C CA B LYS B 1 48 ? -8.76741 -16.91708 -4.57782 0.223 12.64899 126 LYS B CA 1
ATOM 1391 C CA C LYS B 1 48 ? -8.76201 -16.92741 -4.56089 0.777 12.28928 126 LYS B CA 1
ATOM 1392 C C . LYS B 1 48 ? -10.25115 -17.22332 -4.41838 1.000 12.73763 126 LYS B C 1
ATOM 1393 O O . LYS B 1 48 ? -10.81792 -17.13234 -3.32335 1.000 13.73098 126 LYS B O 1
ATOM 1404 N N . ASP B 1 49 ? -10.87559 -17.59768 -5.53654 1.000 12.90823 127 ASP B N 1
ATOM 1405 C CA . ASP B 1 49 ? -12.27882 -18.00419 -5.58013 1.000 14.62783 127 ASP B CA 1
ATOM 1406 C C . ASP B 1 49 ? -13.19675 -16.83393 -5.22823 1.000 16.80174 127 ASP B C 1
ATOM 1407 O O . ASP B 1 49 ? -14.11280 -16.96162 -4.40246 1.000 24.18209 127 ASP B O 1
ATOM 1412 N N . SER B 1 50 ? -12.91867 -15.68391 -5.82244 1.00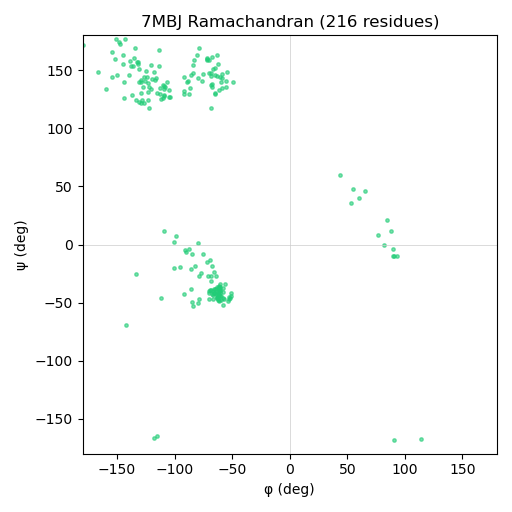0 12.13295 128 SER B N 1
ATOM 1413 C CA . SER B 1 50 ? -13.78344 -14.52172 -5.67930 1.000 12.52946 128 SER B CA 1
ATOM 1414 C C . SER B 1 50 ? -13.99701 -13.87095 -7.03676 1.000 12.83808 128 SER B C 1
ATOM 1415 O O . SER B 1 50 ? -13.20602 -14.05323 -7.97027 1.000 12.52454 128 SER B O 1
ATOM 1418 N N . CYS B 1 51 ? -15.04671 -13.07818 -7.12827 1.000 13.05319 129 CYS B N 1
ATOM 1419 C CA A CYS B 1 51 ? -15.44760 -12.49384 -8.39670 0.594 13.06144 129 CYS B CA 1
ATOM 1420 C CA B CYS B 1 51 ? -15.48978 -12.48758 -8.37703 0.406 13.29633 129 CYS B CA 1
ATOM 1421 C C . CYS B 1 51 ? -14.94684 -11.06860 -8.51765 1.000 12.89910 129 CYS B C 1
ATOM 1422 O O . CYS B 1 51 ? -15.16091 -10.23964 -7.62421 1.000 15.00963 129 CYS B O 1
ATOM 1427 N N . ILE B 1 52 ? -14.28228 -10.78033 -9.62301 1.000 11.73677 130 ILE B N 1
ATOM 1428 C CA . ILE B 1 52 ? -13.83194 -9.44522 -9.94976 1.000 11.31492 130 ILE B CA 1
ATOM 1429 C C . ILE B 1 52 ? -14.93732 -8.66392 -10.64350 1.000 11.68654 130 ILE B C 1
ATOM 1430 O O . ILE B 1 52 ? -15.24914 -7.52741 -10.27211 1.000 13.79768 130 ILE B O 1
ATOM 1435 N N . ILE B 1 53 ? -15.53415 -9.28716 -11.67285 1.000 12.22790 131 ILE B N 1
ATOM 1436 C CA . ILE B 1 53 ? -16.61298 -8.72666 -12.48432 1.000 13.02483 131 ILE B CA 1
ATOM 1437 C C . ILE B 1 53 ? -17.72496 -9.75513 -12.53411 1.000 13.19515 131 ILE B C 1
ATOM 1438 O O . ILE B 1 53 ? -17.46028 -10.95266 -12.70067 1.000 11.61359 131 ILE B O 1
ATOM 1443 N N . LYS B 1 54 ? -18.96519 -9.29218 -12.47239 1.000 14.01136 132 LYS B N 1
ATOM 1444 C CA . LYS B 1 54 ? -20.12852 -10.15712 -12.59621 1.000 14.63721 132 LYS B CA 1
ATOM 1445 C C . LYS B 1 54 ? -20.88949 -9.78797 -13.85688 1.000 14.73433 132 LYS B C 1
ATOM 1446 O O . LYS B 1 54 ? -21.19562 -8.60832 -14.08054 1.000 16.24148 132 LYS B O 1
ATOM 1448 N N . GLU B 1 55 ? -21.21152 -10.79718 -14.67443 1.000 13.98774 133 GLU B N 1
ATOM 1449 C CA . GLU B 1 55 ? -21.94900 -10.53111 -15.89842 1.000 15.20150 133 GLU B CA 1
ATOM 1450 C C . GLU B 1 55 ? -23.27268 -9.86292 -15.56314 1.000 15.16720 133 GLU B C 1
ATOM 1451 O O . GLU B 1 55 ? -23.92314 -10.17681 -14.56413 1.000 16.43022 133 GLU B O 1
ATOM 1457 N N . GLY B 1 56 ? -23.67223 -8.93002 -16.42433 1.000 17.73682 134 GLY B N 1
ATOM 1458 C CA . GLY B 1 56 ? -24.89886 -8.18784 -16.25075 1.000 19.53459 134 GLY B CA 1
ATOM 1459 C C . GLY B 1 56 ? -24.76207 -6.90769 -15.46077 1.000 21.99050 134 GLY B C 1
ATOM 1460 O O . GLY B 1 56 ? -25.71793 -6.11298 -15.43670 1.000 24.22611 134 GLY B O 1
ATOM 1461 N N . ASP B 1 57 ? -23.61369 -6.67138 -14.82731 1.000 20.24135 135 ASP B N 1
ATOM 1462 C CA . ASP B 1 57 ? -23.41658 -5.46083 -14.04981 1.000 21.08169 135 ASP B CA 1
ATOM 1463 C C . ASP B 1 57 ? -23.00361 -4.31739 -14.94985 1.000 21.81508 135 ASP B C 1
ATOM 1464 O O . ASP B 1 57 ? -22.50369 -4.51053 -16.05392 1.000 19.42692 135 ASP B O 1
ATOM 1469 N N . VAL B 1 58 ? -23.21782 -3.10240 -14.44554 1.000 23.58218 136 VAL B N 1
ATOM 1470 C CA . VAL B 1 58 ? -22.78662 -1.90873 -15.15605 1.000 23.48459 136 VAL B CA 1
ATOM 1471 C C . VAL B 1 58 ? -21.26762 -1.84893 -15.15641 1.000 23.96131 136 VAL B C 1
ATOM 1472 O O . VAL B 1 58 ? -20.62186 -2.25861 -14.19744 1.000 21.22657 136 VAL B O 1
ATOM 1476 N N . GLY B 1 59 ? -20.69425 -1.30023 -16.22593 1.000 19.24652 137 GLY B N 1
ATOM 1477 C CA . GLY B 1 59 ? -19.25100 -1.11150 -16.24499 1.000 16.76374 137 GLY B CA 1
ATOM 1478 C C . GLY B 1 59 ? -18.79676 -0.19998 -15.11319 1.000 15.90778 137 GLY B C 1
ATOM 1479 O O . GLY B 1 59 ? -19.48624 0.75567 -14.74031 1.000 18.49633 137 GLY B O 1
ATOM 1480 N N . SER B 1 60 ? -17.62778 -0.50059 -14.55579 1.000 20.51680 138 SER B N 1
ATOM 1481 C CA . SER B 1 60 ? -17.14770 0.34639 -13.46975 1.000 20.53567 138 SER B CA 1
ATOM 1482 C C . SER B 1 60 ? -15.63833 0.55664 -13.51844 1.000 21.00850 138 SER B C 1
ATOM 1483 O O . SER B 1 60 ? -15.16684 1.65584 -13.80615 1.000 29.52442 138 SER B O 1
ATOM 1486 N N . LEU B 1 61 ? -14.87325 -0.46860 -13.25136 1.000 15.94819 139 LEU B N 1
ATOM 1487 C CA A LEU B 1 61 ? -13.42476 -0.37198 -13.22398 0.534 15.66360 139 LEU B CA 1
ATOM 1488 C CA B LEU B 1 61 ? -13.42755 -0.35698 -13.23541 0.466 15.20615 139 LEU B CA 1
ATOM 1489 C C . LEU B 1 61 ? -12.83169 -1.00917 -14.47452 1.000 14.38814 139 LEU B C 1
ATOM 1490 O O . LEU B 1 61 ? -13.41628 -1.92147 -15.06931 1.000 15.20281 139 LEU B O 1
ATOM 1499 N N . VAL B 1 62 ? -11.67139 -0.51703 -14.86529 1.000 11.96790 140 VAL B N 1
ATOM 1500 C CA . VAL B 1 62 ? -10.84194 -1.16081 -15.87048 1.000 11.93462 140 VAL B CA 1
ATOM 1501 C C . VAL B 1 62 ? -9.61878 -1.70808 -15.14921 1.000 11.35033 140 VAL B C 1
ATOM 1502 O O . VAL B 1 62 ? -9.05483 -1.03063 -14.26683 1.000 11.20710 140 VAL B O 1
ATOM 1506 N N . TYR B 1 63 ? -9.22403 -2.92490 -15.50470 1.000 10.42715 141 TYR B N 1
ATOM 1507 C CA . TYR B 1 63 ? -8.26985 -3.72897 -14.73601 1.000 12.41450 141 TYR B CA 1
ATOM 1508 C C . TYR B 1 63 ? -7.12468 -4.20140 -15.61869 1.000 9.98670 141 TYR B C 1
ATOM 1509 O O . TYR B 1 63 ? -7.32476 -4.51996 -16.79992 1.000 10.99513 141 TYR B O 1
ATOM 1518 N N . VAL B 1 64 ? -5.91184 -4.27001 -15.06788 1.000 10.81938 142 VAL B N 1
ATOM 1519 C CA . VAL B 1 64 ? -4.79950 -5.02339 -15.64991 1.000 11.57390 142 VAL B CA 1
ATOM 1520 C C . VAL B 1 64 ? -4.22157 -5.86913 -14.51719 1.000 9.41489 142 VAL B C 1
ATOM 1521 O O . VAL B 1 64 ? -3.83527 -5.32736 -13.46460 1.000 9.99616 142 VAL B O 1
ATOM 1525 N N . MET B 1 65 ? -4.17767 -7.18810 -14.67745 1.000 10.35202 143 MET B N 1
ATOM 1526 C CA A MET B 1 65 ? -3.59312 -8.03408 -13.63504 0.602 11.57322 143 MET B CA 1
ATOM 1527 C CA B MET B 1 65 ? -3.59776 -8.03566 -13.65250 0.398 12.76589 143 MET B CA 1
ATOM 1528 C C . MET B 1 65 ? -2.08366 -8.01688 -13.71247 1.000 11.71534 143 MET B C 1
ATOM 1529 O O . MET B 1 65 ? -1.48980 -8.04217 -14.79921 1.000 12.68376 143 MET B O 1
ATOM 1538 N N . GLU B 1 66 ? -1.47005 -7.99825 -12.54757 1.000 12.55311 144 GLU B N 1
ATOM 1539 C CA A GLU B 1 66 ? -0.03593 -8.18074 -12.39156 0.644 13.61262 144 GLU B CA 1
ATOM 1540 C CA B GLU B 1 66 ? -0.03393 -8.17801 -12.39268 0.356 13.24180 144 GLU B CA 1
ATOM 1541 C C . GLU B 1 66 ? 0.34275 -9.60722 -12.03379 1.000 15.00761 144 GLU B C 1
ATOM 1542 O O . GLU B 1 66 ? 1.35215 -10.11523 -12.53010 1.000 17.87690 144 GLU B O 1
ATOM 1553 N N . ASP B 1 67 ? -0.42912 -10.26673 -11.15816 1.000 14.54057 145 ASP B N 1
ATOM 1554 C CA A ASP B 1 67 ? -0.13153 -11.62603 -10.72604 0.723 15.07789 145 ASP B CA 1
ATOM 1555 C CA B ASP B 1 67 ? -0.12857 -11.62575 -10.73392 0.277 15.84648 145 ASP B CA 1
ATOM 1556 C C . ASP B 1 67 ? -1.42629 -12.39525 -10.59572 1.000 14.54619 145 ASP B C 1
ATOM 1557 O O . ASP B 1 67 ? -2.43878 -11.84369 -10.16282 1.000 14.59364 145 ASP B O 1
ATOM 1566 N N . GLY B 1 68 ? -1.39301 -13.66064 -10.95417 1.000 15.12943 146 GLY B N 1
ATOM 1567 C CA . GLY B 1 68 ? -2.53032 -14.52951 -10.75254 1.000 14.59932 146 GLY B CA 1
ATOM 1568 C C . GLY B 1 68 ? -3.13914 -14.98170 -12.06245 1.000 13.69261 146 GLY B C 1
ATOM 1569 O O . GLY B 1 68 ? -2.57327 -14.81830 -13.15639 1.000 15.06515 146 GLY B O 1
ATOM 1570 N N . LYS B 1 69 ? -4.33290 -15.55144 -11.94338 1.000 11.04385 147 LYS B N 1
ATOM 1571 C CA . LYS B 1 69 ? -5.02235 -16.14306 -13.07792 1.000 11.73312 147 LYS B CA 1
ATOM 1572 C C . LYS B 1 69 ? -6.50987 -16.11117 -12.76534 1.000 10.77498 147 LYS B C 1
ATOM 1573 O O . LYS B 1 69 ? -6.91551 -16.29304 -11.60108 1.000 11.61983 147 LYS B O 1
ATOM 1579 N N . VAL B 1 70 ? -7.32322 -15.88171 -13.79290 1.000 10.86115 148 VAL B N 1
ATOM 1580 C CA . VAL B 1 70 ? -8.77024 -15.79910 -13.65177 1.000 10.49062 148 VAL B CA 1
ATOM 1581 C C . VAL B 1 70 ? -9.42822 -16.66276 -14.71970 1.000 9.95560 148 VAL B C 1
ATOM 1582 O O . VAL B 1 70 ? -8.84641 -16.94470 -15.77524 1.000 11.53792 148 VAL B O 1
ATOM 1586 N N . GLU B 1 71 ? -10.66166 -17.07367 -14.44506 1.000 10.91765 149 GLU B N 1
ATOM 1587 C CA . GLU B 1 71 ? -11.52678 -17.74294 -15.41011 1.000 11.83205 149 GLU B CA 1
ATOM 1588 C C . GLU B 1 71 ? -12.61280 -16.77216 -15.84683 1.000 10.37466 149 GLU B C 1
ATOM 1589 O O . GLU B 1 71 ? -13.13100 -15.98063 -15.03267 1.000 11.85128 149 GLU B O 1
ATOM 1595 N N . VAL B 1 72 ? -12.91835 -16.79420 -17.14219 1.000 11.28290 150 VAL B N 1
ATOM 1596 C CA . VAL B 1 72 ? -13.95769 -15.95349 -17.71467 1.000 11.34311 150 VAL B CA 1
ATOM 1597 C C . VAL B 1 72 ? -15.09997 -16.86794 -18.09525 1.000 11.29354 150 VAL B C 1
ATOM 1598 O O . VAL B 1 72 ? -14.88844 -17.82270 -18.85335 1.000 12.55202 150 VAL B O 1
ATOM 1602 N N . THR B 1 73 ? -16.30115 -16.57949 -17.61766 1.000 11.25918 151 THR B N 1
ATOM 1603 C CA . THR B 1 73 ? -17.46650 -17.41819 -17.87846 1.000 12.42360 151 THR B CA 1
ATOM 1604 C C . THR B 1 73 ? -18.64193 -16.56401 -18.32500 1.000 11.68266 151 THR B C 1
ATOM 1605 O O . THR B 1 73 ? -18.73867 -15.37760 -17.99435 1.000 12.20407 151 THR B O 1
ATOM 1609 N N . LYS B 1 74 ? -19.55749 -17.18518 -19.05337 1.000 13.59850 152 LYS B N 1
ATOM 1610 C CA . LYS B 1 74 ? -20.76114 -16.48855 -19.44973 1.000 14.27569 152 LYS B CA 1
ATOM 1611 C C . LYS B 1 74 ? -21.88109 -17.50594 -19.40848 1.000 16.08633 152 LYS B C 1
ATOM 1612 O O . LYS B 1 74 ? -21.77814 -18.57936 -20.01785 1.000 17.43665 152 LYS B O 1
ATOM 1618 N N . GLU B 1 75 ? -22.94258 -17.18090 -18.68454 1.000 18.89482 153 GLU B N 1
ATOM 1619 C CA . GLU B 1 75 ? -24.06237 -18.08866 -18.46603 1.000 22.46096 153 GLU B CA 1
ATOM 1620 C C . GLU B 1 75 ? -23.59954 -19.44331 -17.92216 1.000 27.77853 153 GLU B C 1
ATOM 1621 O O . GLU B 1 75 ? -24.15174 -20.49829 -18.25295 1.000 30.57612 153 GLU B O 1
ATOM 1627 N N . GLY B 1 76 ? -22.57244 -19.40907 -17.07453 1.000 24.84538 154 GLY B N 1
ATOM 1628 C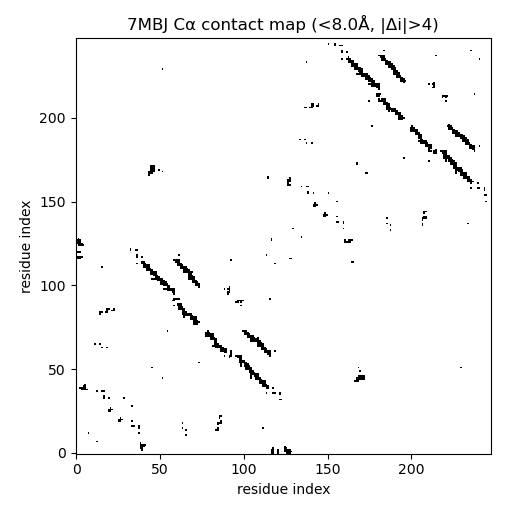 CA . GLY B 1 76 ? -22.05372 -20.58189 -16.40186 1.000 24.80356 154 GLY B CA 1
ATOM 1629 C C . GLY B 1 76 ? -21.10821 -21.42555 -17.22272 1.000 27.80502 154 GLY B C 1
ATOM 1630 O O . GLY B 1 76 ? -20.61382 -22.44588 -16.72085 1.000 30.38050 154 GLY B O 1
ATOM 1631 N N . VAL B 1 77 ? -20.83618 -21.03900 -18.46063 1.000 19.33390 155 VAL B N 1
ATOM 1632 C CA . VAL B 1 77 ? -19.95055 -21.78044 -19.33588 1.000 16.54308 155 VAL B CA 1
ATOM 1633 C C . VAL B 1 77 ? -18.62664 -21.04528 -19.43577 1.000 15.84948 155 VAL B C 1
ATOM 1634 O O . VAL B 1 77 ? -18.59897 -19.83955 -19.73002 1.000 15.07933 155 VAL B O 1
ATOM 1638 N N . LYS B 1 78 ? -17.53159 -21.75954 -19.16743 1.000 17.40609 156 LYS B N 1
ATOM 1639 C CA . LYS B 1 78 ? -16.21303 -21.15642 -19.28285 1.000 16.31745 156 LYS B CA 1
ATOM 1640 C C . LYS B 1 78 ? -15.91075 -20.78203 -20.72862 1.000 13.56813 156 LYS B C 1
ATOM 1641 O O . LYS B 1 78 ? -16.09334 -21.59550 -21.65491 1.000 15.26221 156 LYS B O 1
ATOM 1647 N N . LEU B 1 79 ? -15.48130 -19.52413 -20.93127 1.000 14.24576 157 LEU B N 1
ATOM 1648 C CA . LEU B 1 79 ? -15.00103 -19.01316 -22.21201 1.000 13.53154 157 LEU B CA 1
ATOM 1649 C C . LEU B 1 79 ? -13.49831 -19.15004 -22.38349 1.000 12.98500 157 LEU B C 1
ATOM 1650 O O . LEU B 1 79 ? -13.03691 -19.49752 -23.47105 1.000 15.42917 157 LEU B O 1
ATOM 1655 N N . CYS B 1 80 ? -12.72250 -18.84445 -21.34634 1.000 13.38858 158 CYS B N 1
ATOM 1656 C CA A CYS B 1 80 ? -11.26872 -18.86576 -21.41167 0.068 12.46571 158 CYS B CA 1
ATOM 1657 C CA B CYS B 1 80 ? -11.26562 -18.84123 -21.42184 0.932 13.51861 158 CYS B CA 1
ATOM 1658 C C . CYS B 1 80 ? -10.71499 -18.56064 -20.02948 1.000 12.35923 158 CYS B C 1
ATOM 1659 O O . CYS B 1 80 ? -11.48003 -18.32121 -19.08474 1.000 11.85431 158 CYS B O 1
ATOM 1664 N N . THR B 1 81 ? -9.39904 -18.58522 -19.90024 1.000 11.79957 159 THR B N 1
ATOM 1665 C CA . THR B 1 81 ? -8.75944 -18.04405 -18.71451 1.000 11.38179 159 THR B CA 1
ATOM 1666 C C . THR B 1 81 ? -7.96431 -16.83120 -19.16118 1.000 12.52745 159 THR B C 1
ATOM 1667 O O . THR B 1 81 ? -7.74956 -16.62067 -20.36540 1.000 15.98594 159 THR B O 1
ATOM 1671 N N . MET B 1 82 ? -7.51553 -16.03779 -18.19784 1.000 13.37553 160 MET B N 1
ATOM 1672 C CA A MET B 1 82 ? -6.76085 -14.82577 -18.47892 0.658 14.67343 160 MET B CA 1
ATOM 1673 C CA B MET B 1 82 ? -6.73232 -14.86043 -18.49260 0.342 12.67555 160 MET B CA 1
ATOM 1674 C C . MET B 1 82 ? -5.65152 -14.71157 -17.43888 1.000 14.44174 160 MET B C 1
ATOM 1675 O O . MET B 1 82 ? -5.85785 -15.02555 -16.25389 1.000 12.49468 160 MET B O 1
ATOM 1684 N N . GLY B 1 83 ? -4.48320 -14.25296 -17.87694 1.000 17.23874 161 GLY B N 1
ATOM 1685 C CA . GLY B 1 83 ? -3.37241 -14.05168 -16.98545 1.000 17.58288 161 GLY B CA 1
ATOM 1686 C C . GLY B 1 83 ? -2.95589 -12.59840 -16.94747 1.000 14.97940 161 GLY B C 1
ATOM 1687 O O . GLY B 1 83 ? -3.67388 -11.70837 -17.41327 1.000 15.04613 161 GLY B O 1
ATOM 1688 N N . PRO B 1 84 ? -1.77731 -12.33431 -16.38441 1.000 13.78429 162 PRO B N 1
ATOM 1689 C CA . PRO B 1 84 ? -1.30734 -10.94906 -16.26108 1.000 13.66535 162 PRO B CA 1
ATOM 1690 C C . PRO B 1 84 ? -1.11178 -10.25067 -17.59752 1.000 14.37762 162 PRO B C 1
ATOM 1691 O O . PRO B 1 84 ? -0.88730 -10.86928 -18.64175 1.000 15.04028 162 PRO B O 1
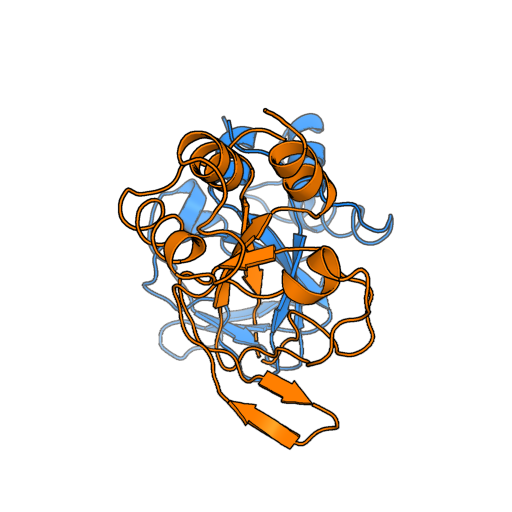ATOM 1695 N N . GLY B 1 85 ? -1.19928 -8.92922 -17.54619 1.000 12.72176 163 GLY B N 1
ATOM 1696 C CA . GLY B 1 85 ? -0.82895 -8.10816 -18.67822 1.000 15.29690 163 GLY B CA 1
ATOM 1697 C C . GLY B 1 85 ? -1.91426 -7.91704 -19.70568 1.000 12.80334 163 GLY B C 1
ATOM 1698 O O . GLY B 1 85 ? -1.59695 -7.61061 -20.85999 1.000 17.87518 163 GLY B O 1
ATOM 1699 N N . LYS B 1 86 ? -3.16814 -8.11567 -19.35058 1.000 13.15121 164 LYS B N 1
ATOM 1700 C CA . LYS B 1 86 ? -4.26965 -7.96248 -20.30159 1.000 16.41216 164 LYS B CA 1
ATOM 1701 C C . LYS B 1 86 ? -5.33061 -7.05012 -19.71891 1.000 13.79701 164 LYS B C 1
ATOM 1702 O O . LYS B 1 86 ? -5.83577 -7.31661 -18.62270 1.000 15.68904 164 LYS B O 1
ATOM 1708 N N . VAL B 1 87 ? -5.68296 -5.98119 -20.43805 1.000 14.21947 165 VAL B N 1
ATOM 1709 C CA . VAL B 1 87 ? -6.75844 -5.10321 -19.98349 1.000 12.48224 165 VAL B CA 1
ATOM 1710 C C . VAL B 1 87 ? -8.08195 -5.85159 -20.03957 1.000 12.45065 165 VAL B C 1
ATOM 1711 O O . VAL B 1 87 ? -8.38755 -6.50689 -21.04229 1.000 14.35128 165 VAL B O 1
ATOM 1715 N N . PHE B 1 88 ? -8.92021 -5.68075 -19.01603 1.000 12.64990 166 PHE B N 1
ATOM 1716 C CA . PHE B 1 88 ? -10.28742 -6.17198 -19.06198 1.000 13.20646 166 PHE B CA 1
ATOM 1717 C C . PHE B 1 88 ? -11.21774 -5.22060 -18.31832 1.000 11.40502 166 PHE B C 1
ATOM 1718 O O . PHE B 1 88 ? -10.77718 -4.35862 -17.56080 1.000 11.76898 166 PHE B O 1
ATOM 1726 N N . GLY B 1 89 ? -12.52304 -5.36960 -18.58644 1.000 13.24590 167 GLY B N 1
ATOM 1727 C CA . GLY B 1 89 ? -13.56127 -4.53360 -18.03695 1.000 13.42485 167 GLY B CA 1
ATOM 1728 C C . GLY B 1 89 ? -13.88711 -3.30767 -18.85847 1.000 14.39652 167 GLY B C 1
ATOM 1729 O O . GLY B 1 89 ? -14.85953 -2.59167 -18.53647 1.000 14.81679 167 GLY B O 1
ATOM 1730 N N . GLU B 1 90 ? -13.07972 -2.99764 -19.86291 1.000 12.67697 168 GLU B N 1
ATOM 1731 C CA . GLU B 1 90 ? -13.25270 -1.74999 -20.59827 1.000 13.22777 168 GLU B CA 1
ATOM 1732 C C . GLU B 1 90 ? -14.38591 -1.79456 -21.62657 1.000 11.22762 168 GLU B C 1
ATOM 1733 O O . GLU B 1 90 ? -14.96433 -0.74793 -21.94011 1.000 12.85725 168 GLU B O 1
ATOM 1739 N N . LEU B 1 91 ? -14.72087 -2.96412 -22.16819 1.000 10.81407 169 LEU B N 1
ATOM 1740 C CA . LEU B 1 91 ? -15.70418 -2.98965 -23.26066 1.000 11.28930 169 LEU B CA 1
ATOM 1741 C C . LEU B 1 91 ? -17.07478 -2.50937 -22.79094 1.000 12.65355 169 LEU B C 1
ATOM 1742 O O . LEU B 1 91 ? -17.76485 -1.76123 -23.50375 1.000 12.66763 169 LEU B O 1
ATOM 1747 N N . ALA B 1 92 ? -17.47283 -2.87705 -21.56391 1.000 12.33902 170 ALA B N 1
ATOM 1748 C CA . ALA B 1 92 ? -18.76763 -2.43807 -21.04546 1.000 10.87694 170 ALA B CA 1
ATOM 1749 C C . ALA B 1 92 ? -18.82430 -0.91704 -20.94460 1.000 13.26661 170 ALA B C 1
ATOM 1750 O O . ALA B 1 92 ? -19.86084 -0.28353 -21.22986 1.000 13.23610 170 ALA B O 1
ATOM 1752 N N . ILE B 1 93 ? -17.70614 -0.30340 -20.54925 1.000 11.48085 171 ILE B N 1
ATOM 1753 C CA . ILE B 1 93 ? -17.64718 1.14746 -20.45144 1.000 13.17018 171 ILE B CA 1
ATOM 1754 C C . ILE B 1 93 ? -17.66422 1.77699 -21.84142 1.000 13.91675 171 ILE B C 1
ATOM 1755 O O . ILE B 1 93 ? -18.39661 2.74700 -22.09391 1.000 14.15290 171 ILE B O 1
ATOM 1760 N N . LEU B 1 94 ? -16.84677 1.25392 -22.75307 1.000 12.22010 172 LEU B N 1
ATOM 1761 C CA . LEU B 1 94 ? -16.72262 1.83704 -24.08493 1.000 15.19299 172 LEU B CA 1
ATOM 1762 C C . LEU B 1 94 ? -18.04570 1.80222 -24.84514 1.000 13.90926 172 LEU B C 1
ATOM 1763 O O . LEU B 1 94 ? -18.37355 2.75274 -25.58006 1.000 15.67680 172 LEU B O 1
ATOM 1768 N N . TYR B 1 95 ? -18.82967 0.72857 -24.68655 1.000 12.79183 173 TYR B N 1
ATOM 1769 C CA . TYR B 1 95 ? -20.08508 0.57888 -25.41721 1.000 14.11180 173 TYR B CA 1
ATOM 1770 C C . TYR B 1 95 ? -21.30286 0.92426 -24.59389 1.000 14.60813 173 TYR B C 1
ATOM 1771 O O . TYR B 1 95 ? -22.42671 0.83377 -25.10106 1.000 16.41364 173 TYR B O 1
ATOM 1780 N N . ASN B 1 96 ? -21.10843 1.34989 -23.34785 1.000 13.37109 174 ASN B N 1
ATOM 1781 C CA . ASN B 1 96 ? -22.21943 1.68989 -22.47429 1.000 13.66047 174 ASN B CA 1
ATOM 1782 C C . ASN B 1 96 ? -23.20975 0.53495 -22.36305 1.000 15.36945 174 ASN B C 1
ATOM 1783 O O . ASN B 1 96 ? -24.42369 0.69899 -22.52421 1.000 19.23396 174 ASN B O 1
ATOM 1788 N N . CYS B 1 97 ? -22.66988 -0.66302 -22.11949 1.000 14.18561 175 CYS B N 1
ATOM 1789 C CA A CYS B 1 97 ? -23.48527 -1.84780 -21.91042 0.356 15.06772 175 CYS B CA 1
ATOM 1790 C CA B CYS B 1 97 ? -23.45165 -1.88562 -21.94214 0.644 18.09978 175 CYS B CA 1
ATOM 1791 C C . CYS B 1 97 ? -23.08636 -2.53230 -20.61294 1.000 17.33470 175 CYS B C 1
ATOM 1792 O O . CYS B 1 97 ? -22.05861 -2.23255 -20.01401 1.000 17.04700 175 CYS B O 1
ATOM 1797 N N . THR B 1 98 ? -23.90185 -3.49369 -20.19297 1.000 18.44722 176 THR B N 1
ATOM 1798 C CA . THR B 1 98 ? -23.56339 -4.29303 -19.02509 1.000 20.24624 176 THR B CA 1
ATOM 1799 C C . THR B 1 98 ? -22.40742 -5.25592 -19.34056 1.000 20.57590 176 THR B C 1
ATOM 1800 O O . THR B 1 98 ? -22.13039 -5.56976 -20.49567 1.000 18.21326 176 THR B O 1
ATOM 1804 N N . GLN B 1 99 ? -21.74026 -5.73226 -18.29065 1.000 15.71759 177 GLN B N 1
ATOM 1805 C CA . GLN B 1 99 ? -20.65882 -6.71005 -18.46276 1.000 15.73294 177 GLN B CA 1
ATOM 1806 C C . GLN B 1 99 ? -21.17895 -7.98428 -19.09790 1.000 17.12393 177 GLN B C 1
ATOM 1807 O O . GLN B 1 99 ? -22.18688 -8.54592 -18.66091 1.000 19.96817 177 GLN B O 1
ATOM 1813 N N . THR B 1 100 ? -20.48037 -8.47270 -20.10473 1.000 13.76531 178 THR B N 1
ATOM 1814 C CA . THR B 1 100 ? -20.98981 -9.66586 -20.76184 1.000 17.63446 178 THR B CA 1
ATOM 1815 C C . THR B 1 100 ? -20.55475 -10.95548 -20.08448 1.000 14.28581 178 THR B C 1
ATOM 1816 O O . THR B 1 100 ? -21.19035 -11.99928 -20.27961 1.000 15.52634 178 THR B O 1
ATOM 1820 N N . ALA B 1 101 ? -19.48368 -10.91888 -19.29735 1.000 12.94740 179 ALA B N 1
ATOM 1821 C CA . ALA B 1 101 ? -18.92091 -12.13241 -18.72614 1.000 10.85279 179 ALA B CA 1
ATOM 1822 C C . ALA B 1 101 ? -18.56572 -11.92429 -17.26270 1.000 10.75873 179 ALA B C 1
ATOM 1823 O O . ALA B 1 101 ? -18.25953 -10.81233 -16.81911 1.000 11.65932 179 ALA B O 1
ATOM 1825 N N . THR B 1 102 ? -18.57650 -13.01550 -16.53058 1.000 9.98182 180 THR B N 1
ATOM 1826 C CA . THR B 1 102 ? -18.09632 -13.04638 -15.15547 1.000 10.10908 180 THR B CA 1
ATOM 1827 C C . THR B 1 102 ? -16.61532 -13.36493 -15.19096 1.000 8.87658 180 THR B C 1
ATOM 1828 O O . THR B 1 102 ? -16.16420 -14.24182 -15.94420 1.000 10.75365 180 THR B O 1
ATOM 1832 N N . VAL B 1 103 ? -15.85477 -12.69618 -14.32559 1.000 9.74500 181 VAL B N 1
ATOM 1833 C CA . VAL B 1 103 ? -14.41852 -12.94237 -14.19085 1.000 9.85015 181 VAL B CA 1
ATOM 1834 C C . VAL B 1 103 ? -14.15375 -13.31735 -12.73428 1.000 8.94629 181 VAL B C 1
ATOM 1835 O O . VAL B 1 103 ? -14.41752 -12.52161 -11.82226 1.000 10.43064 181 VAL B O 1
ATOM 1839 N N . LYS B 1 104 ? -13.67046 -14.53352 -12.51055 1.000 9.41378 182 LYS B N 1
ATOM 1840 C CA A LYS B 1 104 ? -13.50413 -15.07149 -11.16735 0.511 9.85875 182 LYS B CA 1
ATOM 1841 C CA B LYS B 1 104 ? -13.50399 -15.07154 -11.16747 0.489 9.87909 182 LYS B CA 1
ATOM 1842 C C . LYS B 1 104 ? -12.06801 -15.54509 -11.00117 1.000 9.44678 182 LYS B C 1
ATOM 1843 O O . LYS B 1 104 ? -11.49563 -16.15529 -11.89176 1.000 11.19411 182 LYS B O 1
ATOM 1854 N N . THR B 1 105 ? -11.48351 -15.28447 -9.83939 1.000 9.62258 183 THR B N 1
ATOM 1855 C CA . THR B 1 105 ? -10.09070 -15.66326 -9.63677 1.000 10.04536 183 THR B CA 1
ATOM 1856 C C . THR B 1 105 ? -9.97099 -17.16499 -9.42399 1.000 9.89046 183 THR B C 1
ATOM 1857 O O . THR B 1 105 ? -10.81512 -17.81320 -8.79283 1.000 12.24803 183 THR B O 1
ATOM 1861 N N . LEU B 1 106 ? -8.85463 -17.70663 -9.89828 1.000 11.18137 184 LEU B N 1
ATOM 1862 C CA . LEU B 1 106 ? -8.49192 -19.10131 -9.65701 1.000 11.50965 184 LEU B CA 1
ATOM 1863 C C . LEU B 1 106 ? -7.46159 -19.25639 -8.54839 1.000 12.87629 184 LEU B C 1
ATOM 1864 O O . LEU B 1 106 ? -7.33161 -20.34717 -7.98214 1.000 14.53274 184 LEU B O 1
ATOM 1869 N N . VAL B 1 107 ? -6.74263 -18.17987 -8.24523 1.000 10.72234 185 VAL B N 1
ATOM 1870 C CA . VAL B 1 107 ? -5.72127 -18.06942 -7.20850 1.000 11.73335 185 VAL B CA 1
ATOM 1871 C C . VAL B 1 107 ? -5.81841 -16.62015 -6.72816 1.000 10.60653 185 VAL B C 1
ATOM 1872 O O . VAL B 1 107 ? -6.55865 -15.81267 -7.31344 1.000 11.05465 185 VAL B O 1
ATOM 1876 N N . ASN B 1 108 ? -5.09730 -16.26264 -5.66789 1.000 11.19306 186 ASN B N 1
ATOM 1877 C CA . ASN B 1 108 ? -5.02358 -14.85166 -5.30411 1.000 11.95115 186 ASN B CA 1
ATOM 1878 C C . ASN B 1 108 ? -4.52351 -14.03132 -6.48793 1.000 10.85749 186 ASN B C 1
ATOM 1879 O O . ASN B 1 108 ? -3.58945 -14.42741 -7.18594 1.000 12.75547 186 ASN B O 1
ATOM 1884 N N . VAL B 1 109 ? -5.09163 -12.85475 -6.66810 1.000 10.00170 187 VAL B N 1
ATOM 1885 C CA . VAL B 1 109 ? -4.76326 -12.00016 -7.80454 1.000 9.84776 187 VAL B CA 1
ATOM 1886 C C . VAL B 1 109 ? -4.38967 -10.61636 -7.30514 1.000 10.92886 187 VAL B C 1
ATOM 1887 O O . VAL B 1 109 ? -5.08313 -10.06095 -6.44728 1.000 11.65683 187 VAL B O 1
ATOM 1891 N N . LYS B 1 110 ? -3.33245 -10.03655 -7.84424 1.000 11.47666 188 LYS B N 1
ATOM 1892 C CA . LYS B 1 110 ? -3.05043 -8.62168 -7.65803 1.000 11.30176 188 LYS B CA 1
ATOM 1893 C C . LYS B 1 110 ? -3.29953 -7.93436 -8.98416 1.000 11.11470 188 LYS B C 1
ATOM 1894 O O . LYS B 1 110 ? -2.74913 -8.35240 -10.02713 1.000 13.34371 188 LYS B O 1
ATOM 1900 N N . LEU B 1 111 ? -4.08933 -6.88012 -8.95807 1.000 11.22850 189 LEU B N 1
ATOM 1901 C CA . LEU B 1 111 ? -4.33149 -6.14502 -10.18089 1.000 11.48529 189 LEU B CA 1
ATOM 1902 C C . LEU B 1 111 ? -4.22163 -4.65012 -9.93423 1.000 9.66171 189 LEU B C 1
ATOM 1903 O O . LEU B 1 111 ? -4.13997 -4.17634 -8.78683 1.000 11.05258 189 LEU B O 1
ATOM 1908 N N . TRP B 1 112 ? -4.19630 -3.91496 -11.02507 1.000 10.02954 190 TRP B N 1
ATOM 1909 C CA . TRP B 1 112 ? -4.17148 -2.46643 -11.05210 1.000 9.95224 190 TRP B CA 1
ATOM 1910 C C . TRP B 1 112 ? -5.50992 -2.02879 -11.63888 1.000 9.05240 190 TRP B C 1
ATOM 1911 O O . TRP B 1 112 ? -5.90222 -2.50513 -12.72601 1.000 10.59982 190 TRP B O 1
ATOM 1922 N N . ALA B 1 113 ? -6.19775 -1.11275 -10.95668 1.000 8.72183 191 ALA B N 1
ATOM 1923 C CA . ALA B 1 113 ? -7.53869 -0.70668 -11.35369 1.000 9.93470 191 ALA B CA 1
ATOM 1924 C C . ALA B 1 113 ? -7.57688 0.79143 -11.55538 1.000 9.31376 191 ALA B C 1
ATOM 1925 O O . ALA B 1 113 ? -6.92315 1.54622 -10.83717 1.000 10.45950 191 ALA B O 1
ATOM 1927 N N . ILE B 1 114 ? -8.35785 1.22287 -12.53274 1.000 10.03775 192 ILE B N 1
ATOM 1928 C CA . ILE B 1 114 ? -8.70643 2.61860 -12.69231 1.000 11.88657 192 ILE B CA 1
ATOM 1929 C C . ILE B 1 114 ? -10.22075 2.73636 -12.65747 1.000 10.85296 192 ILE B C 1
ATOM 1930 O O . ILE B 1 114 ? -10.93737 1.94500 -13.28937 1.000 12.17157 192 ILE B O 1
ATOM 1935 N N . ASP B 1 115 ? -10.71363 3.72268 -11.93008 1.000 11.95459 193 ASP B N 1
ATOM 1936 C CA A ASP B 1 115 ? -12.15053 3.88778 -11.85376 0.720 13.53438 193 ASP B CA 1
ATOM 1937 C CA B ASP B 1 115 ? -12.15177 3.93587 -11.84088 0.280 15.62401 193 ASP B CA 1
ATOM 1938 C C . ASP B 1 115 ? -12.70506 4.50203 -13.13831 1.000 14.83317 193 ASP B C 1
ATOM 1939 O O . ASP B 1 115 ? -12.01379 5.22063 -13.87180 1.000 14.36510 193 ASP B O 1
ATOM 1948 N N . ARG B 1 116 ? -13.98102 4.19449 -13.39452 1.000 18.11501 194 ARG B N 1
ATOM 1949 C CA . ARG B 1 116 ? -14.65972 4.67177 -14.59712 1.000 19.51786 194 ARG B CA 1
ATOM 1950 C C . ARG B 1 116 ? -14.51459 6.17436 -14.80342 1.000 20.25614 194 ARG B C 1
ATOM 1951 O O . ARG B 1 116 ? -14.27620 6.63622 -15.92409 1.000 20.31483 194 ARG B O 1
ATOM 1959 N N . GLN B 1 117 ? -14.68951 6.96342 -13.74081 1.000 20.44668 195 GLN B N 1
ATOM 1960 C CA . GLN B 1 117 ? -14.66532 8.41291 -13.91515 1.000 21.45389 195 GLN B CA 1
ATOM 1961 C C . GLN B 1 117 ? -13.28531 8.90789 -14.32511 1.000 20.12045 195 GLN B C 1
ATOM 1962 O O . GLN B 1 117 ? -13.16546 9.77050 -15.20902 1.000 20.50093 195 GLN B O 1
ATOM 1968 N N . CYS B 1 118 ? -12.23288 8.38909 -13.69302 1.000 18.79748 196 CYS B N 1
ATOM 1969 C CA . CYS B 1 118 ? -10.88362 8.79878 -14.07227 1.000 17.75851 196 CYS B CA 1
ATOM 1970 C C . CYS B 1 118 ? -10.58053 8.40939 -15.50411 1.000 16.93237 196 CYS B C 1
ATOM 1971 O O . CYS B 1 118 ? -10.02463 9.20164 -16.27323 1.000 16.92145 196 CYS B O 1
ATOM 1974 N N . PHE B 1 119 ? -10.92168 7.17542 -15.85853 1.000 16.50584 197 PHE B N 1
ATOM 1975 C CA . PHE B 1 119 ? -10.73124 6.68661 -17.22818 1.000 16.26312 197 PHE B CA 1
ATOM 1976 C C . PHE B 1 119 ? -11.46523 7.55868 -18.24179 1.000 17.44745 197 PHE B C 1
ATOM 1977 O O . PHE B 1 119 ? -10.88793 7.98981 -19.25084 1.000 17.41847 197 PHE B O 1
ATOM 1985 N N . GLN B 1 120 ? -12.75036 7.79585 -18.00890 1.000 18.76148 198 GLN B N 1
ATOM 1986 C CA . GLN B 1 120 ? -13.53528 8.58975 -18.95017 1.000 20.30288 198 GLN B CA 1
ATOM 1987 C C . GLN B 1 120 ? -12.97956 10.00766 -19.06011 1.000 20.55557 198 GLN B C 1
ATOM 1988 O O . GLN B 1 120 ? -12.88412 10.56461 -20.16334 1.000 21.15188 198 GLN B O 1
ATOM 1994 N N . THR B 1 121 ? -12.61050 10.60843 -17.92105 1.000 20.39550 199 THR B N 1
ATOM 1995 C CA . THR B 1 121 ? -12.05006 11.95853 -17.92688 1.000 23.53852 199 THR B CA 1
ATOM 1996 C C . THR B 1 121 ? -10.77154 12.02132 -18.75779 1.000 19.71216 199 THR B C 1
ATOM 1997 O O . THR B 1 121 ? -10.59963 12.92433 -19.59108 1.000 20.95664 199 THR B O 1
ATOM 2001 N N . ILE B 1 122 ? -9.85682 11.07630 -18.53718 1.000 18.11940 200 ILE B N 1
ATOM 2002 C CA . ILE B 1 122 ? -8.63503 11.04268 -19.33966 1.000 17.28486 200 ILE B CA 1
ATOM 2003 C C . ILE B 1 122 ? -8.95420 10.91694 -20.82337 1.000 18.15445 200 ILE B C 1
ATOM 2004 O O . ILE B 1 122 ? -8.37619 11.63362 -21.65121 1.000 18.87447 200 ILE B O 1
ATOM 2009 N N . MET B 1 123 ? -9.86807 10.00711 -21.20147 1.000 18.24475 201 MET B N 1
ATOM 2010 C CA . MET B 1 123 ? -10.15695 9.90822 -22.62771 1.000 19.53068 201 MET B CA 1
ATOM 2011 C C . MET B 1 123 ? -10.70154 11.19318 -23.21713 1.000 22.73065 201 MET B C 1
ATOM 2012 O O . MET B 1 123 ? -10.42916 11.47943 -24.38457 1.000 25.77902 201 MET B O 1
ATOM 2017 N N . MET B 1 124 ? -11.47990 11.96623 -22.45808 1.000 26.35165 202 MET B N 1
ATOM 2018 C CA . MET B 1 124 ? -12.05105 13.18034 -23.03331 1.000 27.92752 202 MET B CA 1
ATOM 2019 C C . MET B 1 124 ? -11.08730 14.35262 -23.08499 1.000 29.39927 202 MET B C 1
ATOM 2020 O O . MET B 1 124 ? -11.48357 15.42909 -23.54635 1.000 37.25289 202 MET B O 1
ATOM 2025 N N . ARG B 1 125 ? -9.84571 14.18492 -22.65459 1.000 33.75209 203 ARG B N 1
ATOM 2026 C CA . ARG B 1 125 ? -8.88646 15.26069 -22.81563 1.000 50.26484 203 ARG B CA 1
ATOM 2027 C C . ARG B 1 125 ? -8.37058 15.28500 -24.25210 1.000 83.60015 203 ARG B C 1
ATOM 2028 O O . ARG B 1 125 ? -8.61312 14.37344 -25.04840 1.000 78.14887 203 ARG B O 1
ATOM 2030 N N . THR B 1 126 ? -7.66372 16.35562 -24.58695 1.000 85.05923 204 THR B N 1
ATOM 2031 C CA . THR B 1 126 ? -6.99912 16.43714 -25.87493 1.000 109.11064 204 THR B CA 1
ATOM 2032 C C . THR B 1 126 ? -5.58563 15.89735 -25.71336 1.000 86.78577 204 THR B C 1
ATOM 2033 O O . THR B 1 126 ? -4.76634 16.48571 -25.00888 1.000 77.19212 204 THR B O 1
#

Solvent-accessible surface area: 12523 Å² total; per-residue (Å²): 108,3,52,46,12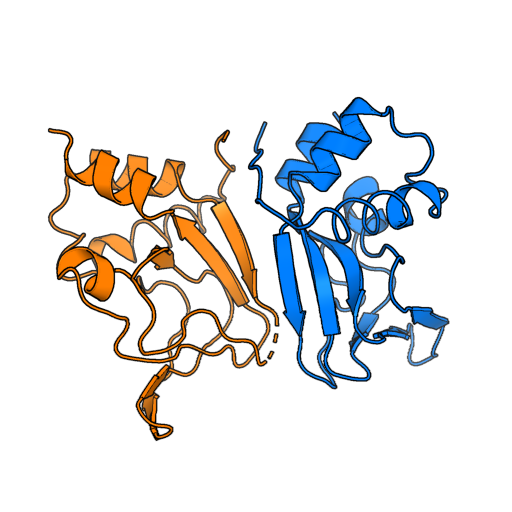7,38,133,21,65,126,157,10,41,80,14,0,69,99,1,0,90,100,28,103,107,2,91,131,32,123,138,68,34,8,67,70,0,0,22,3,1,6,76,5,81,3,8,95,88,2,55,10,20,36,70,51,76,122,10,58,7,1,8,0,0,30,78,14,122,0,38,10,19,64,145,79,92,73,93,60,89,38,18,70,16,92,13,10,11,9,73,6,17,62,141,140,59,69,15,85,16,13,4,59,1,63,68,108,2,89,2,23,0,0,15,92,23,0,2,79,43,9,57,121,120,43,132,14,106,23,66,119,209,7,70,93,46,0,32,117,2,0,76,101,18,129,85,0,112,109,20,99,126,69,15,6,84,77,0,5,48,38,2,17,7,13,29,44,0,75,65,10,67,17,12,42,58,48,73,110,4,54,40,0,10,0,0,37,72,24,101,0,48,14,22,76,143,72,99,115,102,57,48,24,29,71,23,112,11,15,10,10,112,5,8,49,166,128,63,73,18,82,12,22,7,92,1,61,68,46,0,65,0,5,1,0,30,55,131,27,0,63,86,16,34,134,58,129

GO terms:
  GO:0043114 regulation of vascular permeability (P, IDA)
  GO:0004692 cGMP-dependent protein kinase activity (F, IDA)
  GO:0005246 calcium channel regulator activity (F, IDA)
  GO:0005737 cytoplasm (C, IDA)
  GO:0005886 plasma membrane (C, IDA)
  GO:0090331 negative regulation of platelet aggregation (P, IMP)
  GO:0005515 protein binding (F, IPI)
  GO:0007165 signal transduction (P, TAS)
  GO:0004692 cGMP-dependent protein kinase activity (F, TAS)
  GO:0005829 cytosol (C, TAS)
  GO:1904706 negative regulation of vascular associated smooth muscle cell proliferation (P, IDA)
  GO:1904753 negative regulation of vascular associated smooth muscle cell migration (P, IDA)
  GO:0004672 protein kinase activity (F, IMP)
  GO:0060087 relaxation of vascular associated smooth muscle (P, IMP)
  GO:0042802 identical protein binding (F, IPI)

Sequence (248 aa):
QAFRKFTKSERSKKDLIKKEAILDNDFMMKNLELSQIQEIVDCCMMYPVEYGKDSCCIIKEGDVGSLVYVMEDGKVEVTKKEGVKLCTMGPGKVVFGELAILYNCTQTATVKTLVNVKLWAIDRQCFQTIMMFRKFTKSERSKKDLIKEEAILDNDFMKKNLELSQIQEIVDCMYPVEYGKKDSCCIIKEGDVGSLLVYVMMEEDDGKVEVTKEGVKLCCTMMGPGKVFGELAILYNCCTQTATVKKTLVNVKLWAIDDRQCFQTIMMRT

Radius of gyration: 18.43 Å; Cα contacts (8 Å, |Δi|>4): 607; chains: 2; bounding box: 35×44×51 Å

Organism: Homo sapiens (NCBI:txid9606)

Foldseek 3Di:
DDAAFDDDDPVQLVLQLLQQCVDPVRNPADPVLSVRQSRQWDKDKDAAFAWPFAFPAQAWKKKFWQAAKKFKDAPRDTPDMDHGSHIDRVCSLVVVHTHRIIIGGRGITMIIIGTSVSNVVSVD/DFFDDDDPVRVVLQLQQQCPDPPSVPDDPVLSVLQNRQKDKDKDAAFAWPFDFPAAQWKKKFWDAFKKFKAAPRHTDGIDGGRHIDSCVSLVVVHTHRIIITTRHMTMMIIHTSVSNVVSRPDD

Nearest PDB structures (foldseek):
  4z07-assembly1_C  TM=9.871E-01  e=8.054E-23  Homo sapiens
  3ogj-assembly1_D-2  TM=9.851E-01  e=2.112E-22  Homo sapiens
  7mbj-assembly2_B  TM=9.695E-01  e=1.763E-22  Homo sapiens
  3plq-assembly1_A  TM=9.328E-01  e=1.396E-13  Bos taurus
  5e16-assembly1_A  TM=9.418E-01  e=8.514E-13  Plasmodium falciparum

InterPro domains:
  IPR000595 Cyclic nucleotide-binding domain [PF00027] (122-203)
  IPR000595 Cyclic nucleotide-binding domain [PF00027] (240-325)
  IPR000595 Cyclic nucleotide-binding domain [PS50042] (103-218)
  IPR000595 Cyclic nucleotide-binding domain [PS50042] (221-342)
  IPR000595 Cyclic nucleotide-binding domain [SM00100] (103-216)
  IPR000595 Cyclic nucleotide-binding domain [SM00100] (221-343)
  IPR000595 Cyclic nucleotide-binding domain [cd00038] (103-212)
  IPR000595 Cyclic nucleotide-binding domain [cd00038] (222-326)
  IPR000719 Protein kinase domain [PF00069] (361-619)
  IPR000719 Protein kinase domain [PS50011] (360-619)
  IPR000719 Protein kinase domain [SM00220] (360-619)
  IPR000961 AGC-kinase, C-terminal [PS51285] (620-671)
  IPR000961 AGC-kinase, C-terminal [SM00133] (620-671)
  IPR002374 cGMP-dependent kinase [PIRSF000559] (12-671)
  IPR002374 cGMP-dependent kinase [PR00104] (227-241)
  IPR002374 cGMP-dependent kinase [PR00104] (262-271)
  IPR002374 cGMP-dependent kinase [PR00104] (280-287)
  IPR002374 cGMP-dependent kinase [PR00104] (298-307)
  IPR002374 cGMP-dependent kinase [PR00104] (311-320)
  IPR002374 cGMP-dependent kinase [PR00104] (321-335)